Protein AF-A0A1V6F9Y6-F1 (afdb_monomer_lite)

Secondary structure (DSSP, 8-state):
-----PPP------------PPPPPPTTHHHHHHHTTTSHHHHHHHHHHHSTT--EEHHHHHHHHHHT--SPPP--TT------PPPBSS-HHHHHHHHHHHHHHHH--S---HHHHHHHHHHHHHHHHHB-GGGPBPBPPPTTHHHHHHHHHHHHHHHHHHHHH-HHHHHHHHHHEEESSEEEES--------

Radius of gyration: 27.6 Å; chains: 1; bounding box: 49×81×73 Å

pLDDT: mean 79.79, std 18.31, range [35.66, 96.94]

Structure (mmCIF, N/CA/C/O backbone):
data_AF-A0A1V6F9Y6-F1
#
_entry.id   AF-A0A1V6F9Y6-F1
#
loop_
_atom_site.group_PDB
_atom_site.id
_atom_site.type_symbol
_atom_site.label_atom_id
_atom_site.label_alt_id
_atom_site.label_comp_id
_atom_site.label_asym_id
_atom_site.label_entity_id
_atom_site.label_seq_id
_atom_site.pdbx_PDB_ins_code
_atom_site.Cartn_x
_atom_site.Cartn_y
_atom_site.Cartn_z
_atom_site.occupancy
_atom_site.B_iso_or_equiv
_atom_site.auth_seq_id
_atom_site.auth_comp_id
_atom_site.auth_asym_id
_atom_site.auth_atom_id
_atom_site.pdbx_PDB_model_num
ATOM 1 N N . MET A 1 1 ? -6.037 70.381 -27.090 1.00 40.69 1 MET A N 1
ATOM 2 C CA . MET A 1 1 ? -6.318 69.022 -27.592 1.00 40.69 1 MET A CA 1
ATOM 3 C C . MET A 1 1 ? -4.995 68.369 -27.947 1.00 40.69 1 MET A C 1
ATOM 5 O O . MET A 1 1 ? -4.435 68.715 -28.975 1.00 40.69 1 MET A O 1
ATOM 9 N N . TYR A 1 2 ? -4.472 67.498 -27.085 1.00 36.34 2 TYR A N 1
ATOM 10 C CA . TYR A 1 2 ? -3.272 66.709 -27.369 1.00 36.34 2 TYR A CA 1
ATOM 11 C C . TYR A 1 2 ? -3.664 65.230 -27.344 1.00 36.34 2 TYR A C 1
ATOM 13 O O . TYR A 1 2 ? -4.076 64.715 -26.308 1.00 36.34 2 TYR A O 1
ATOM 21 N N . GLN A 1 3 ? -3.601 64.586 -28.511 1.00 42.12 3 GLN A N 1
ATOM 22 C CA . GLN A 1 3 ? -3.698 63.137 -28.665 1.00 42.12 3 GLN A CA 1
ATOM 23 C C . GLN A 1 3 ? -2.356 62.527 -28.249 1.00 42.12 3 GLN A C 1
ATOM 25 O O . GLN A 1 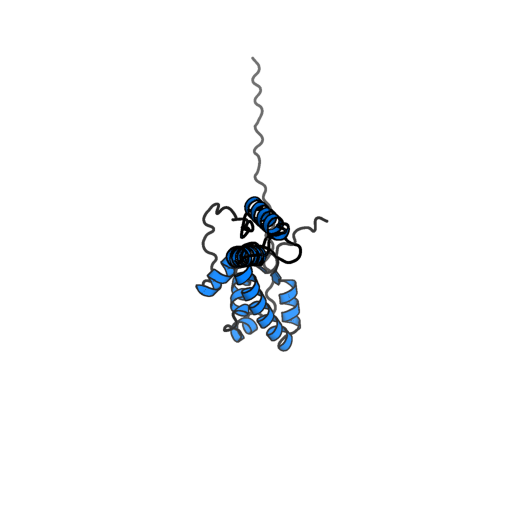3 ? -1.348 62.743 -28.916 1.00 42.12 3 GLN A O 1
ATOM 30 N N . HIS A 1 4 ? -2.344 61.761 -27.159 1.00 41.41 4 HIS A N 1
ATOM 31 C CA . HIS A 1 4 ? -1.264 60.826 -26.861 1.00 41.41 4 HIS A CA 1
ATOM 32 C C . HIS A 1 4 ? -1.691 59.433 -27.334 1.00 41.41 4 HIS A C 1
ATOM 34 O O . HIS A 1 4 ? -2.524 58.785 -26.708 1.00 41.41 4 HIS A O 1
ATOM 40 N N . LEU A 1 5 ? -1.120 58.987 -28.453 1.00 46.38 5 LEU A N 1
ATOM 41 C CA . LEU A 1 5 ? -1.064 57.577 -28.832 1.00 46.38 5 LEU A CA 1
ATOM 42 C C . LEU A 1 5 ? 0.072 56.935 -28.028 1.00 46.38 5 LEU A C 1
ATOM 44 O O . LEU A 1 5 ? 1.243 57.129 -28.345 1.00 46.38 5 LEU A O 1
ATOM 48 N N . ALA A 1 6 ? -0.271 56.209 -26.966 1.00 42.00 6 ALA A N 1
ATOM 49 C CA . ALA A 1 6 ? 0.649 55.295 -26.301 1.00 42.00 6 ALA A CA 1
ATOM 50 C C . ALA A 1 6 ? 0.370 53.886 -26.834 1.00 42.00 6 ALA A C 1
ATOM 52 O O . ALA A 1 6 ? -0.736 53.371 -26.694 1.00 42.00 6 ALA A O 1
ATOM 53 N N . ALA A 1 7 ? 1.366 53.311 -27.505 1.00 42.22 7 ALA A N 1
ATOM 54 C CA . ALA A 1 7 ? 1.342 51.947 -28.002 1.00 42.22 7 ALA A CA 1
ATOM 55 C C . ALA A 1 7 ? 1.226 50.956 -26.834 1.00 42.22 7 ALA A C 1
ATOM 57 O O . ALA A 1 7 ? 2.013 51.016 -25.888 1.00 42.22 7 ALA A O 1
ATOM 58 N N . GLU A 1 8 ? 0.260 50.041 -26.908 1.00 39.31 8 GLU A N 1
ATOM 59 C CA . GLU A 1 8 ? 0.195 48.899 -26.001 1.00 39.31 8 GLU A CA 1
ATOM 60 C C . GLU A 1 8 ? 1.354 47.935 -26.308 1.00 39.31 8 GLU A C 1
ATOM 62 O O . GLU A 1 8 ? 1.551 47.563 -27.470 1.00 39.31 8 GLU A O 1
ATOM 67 N N . PRO A 1 9 ? 2.145 47.511 -25.307 1.00 42.00 9 PRO A N 1
ATOM 68 C CA . PRO A 1 9 ? 3.160 46.498 -25.516 1.00 42.00 9 PRO A CA 1
ATOM 69 C C . PRO A 1 9 ? 2.479 45.133 -25.638 1.00 42.00 9 PRO A C 1
ATOM 71 O O . PRO A 1 9 ? 1.894 44.614 -24.688 1.00 42.00 9 PRO A O 1
ATOM 74 N N . THR A 1 10 ? 2.588 44.531 -26.820 1.00 41.16 10 THR A N 1
ATOM 75 C CA . THR A 1 10 ? 2.304 43.114 -27.051 1.00 41.16 10 THR A CA 1
ATOM 76 C C . THR A 1 10 ? 3.138 42.264 -26.093 1.00 41.16 10 THR A C 1
ATOM 78 O O . THR A 1 10 ? 4.350 42.123 -26.263 1.00 41.16 10 THR A O 1
ATOM 81 N N . LEU A 1 11 ? 2.484 41.695 -25.079 1.00 42.81 11 LEU A N 1
ATOM 82 C CA . LEU A 1 11 ? 3.018 40.609 -24.264 1.00 42.81 11 LEU A CA 1
ATOM 83 C C . LEU A 1 11 ? 3.185 39.377 -25.159 1.00 42.81 11 LEU A C 1
ATOM 85 O O . LEU A 1 11 ? 2.239 38.629 -25.400 1.00 42.81 11 LEU A O 1
ATOM 89 N N . SER A 1 12 ? 4.399 39.179 -25.666 1.00 42.53 12 SER A N 1
ATOM 90 C CA . SER A 1 12 ? 4.823 37.910 -26.251 1.00 42.53 12 SER A CA 1
ATOM 91 C C . SER A 1 12 ? 4.643 36.793 -25.216 1.00 42.53 12 SER A C 1
ATOM 93 O O . SER A 1 12 ? 5.203 36.899 -24.120 1.00 42.53 12 SER A O 1
ATOM 95 N N . PRO A 1 13 ? 3.922 35.701 -25.519 1.00 42.75 13 PRO A N 1
ATOM 96 C CA . PRO A 1 13 ? 3.971 34.518 -24.683 1.00 42.75 13 PRO A CA 1
ATOM 97 C C . PRO A 1 13 ? 5.328 33.854 -24.915 1.00 42.75 13 PRO A C 1
ATOM 99 O O . PRO A 1 13 ? 5.568 33.241 -25.951 1.00 42.75 13 PRO A O 1
ATOM 102 N N . ASN A 1 14 ? 6.228 33.992 -23.948 1.00 53.59 14 ASN A N 1
ATOM 103 C CA . ASN A 1 14 ? 7.359 33.088 -23.839 1.00 53.59 14 ASN A CA 1
ATOM 104 C C . ASN A 1 14 ? 6.854 31.809 -23.154 1.00 53.59 14 ASN A C 1
ATOM 106 O O . ASN A 1 14 ? 6.405 31.872 -22.007 1.00 53.59 14 ASN A O 1
ATOM 110 N N . PRO A 1 15 ? 6.915 30.656 -23.831 1.00 45.38 15 PRO A N 1
ATOM 111 C CA . PRO A 1 15 ? 7.365 29.477 -23.131 1.00 45.38 15 PRO A CA 1
ATOM 112 C C . PRO A 1 15 ? 8.397 28.773 -24.004 1.00 45.38 15 PRO A C 1
ATOM 114 O O . PRO A 1 15 ? 8.066 27.955 -24.863 1.00 45.38 15 PRO A O 1
ATOM 117 N N . GLU A 1 16 ? 9.670 29.004 -23.707 1.00 39.34 16 GLU A N 1
ATOM 118 C CA . GLU A 1 16 ? 10.643 27.919 -23.755 1.00 39.34 16 GLU A CA 1
ATOM 119 C C . GLU A 1 16 ? 10.168 26.829 -22.779 1.00 39.34 16 GLU A C 1
ATOM 121 O O . GLU A 1 16 ? 10.648 26.701 -21.653 1.00 39.34 16 GLU A O 1
ATOM 126 N N . ALA A 1 17 ? 9.165 26.049 -23.196 1.00 42.28 17 ALA A N 1
ATOM 127 C CA . ALA A 1 17 ? 8.918 24.737 -22.642 1.00 42.28 17 ALA A CA 1
ATOM 128 C C . ALA A 1 17 ? 10.216 23.978 -22.875 1.00 42.28 17 ALA A C 1
ATOM 130 O O . ALA A 1 17 ? 10.521 23.563 -23.992 1.00 42.28 17 ALA A O 1
ATOM 131 N N . THR A 1 18 ? 11.040 23.906 -21.837 1.00 47.09 18 THR A N 1
ATOM 132 C CA . THR A 1 18 ? 12.286 23.164 -21.864 1.00 47.09 18 THR A CA 1
ATOM 133 C C . THR A 1 18 ? 11.874 21.720 -22.105 1.00 47.09 18 THR A C 1
ATOM 135 O O . THR A 1 18 ? 11.384 21.052 -21.197 1.00 47.09 18 THR A O 1
ATOM 138 N N . VAL A 1 19 ? 11.943 21.273 -23.360 1.00 53.59 19 VAL A N 1
ATOM 139 C CA . VAL A 1 19 ? 11.593 19.909 -23.746 1.00 53.59 19 VAL A CA 1
ATOM 140 C C . VAL A 1 19 ? 12.643 19.030 -23.093 1.00 53.59 19 VAL A C 1
ATOM 142 O O . VAL A 1 19 ? 13.754 18.900 -23.600 1.00 53.59 19 VAL A O 1
ATOM 145 N N . ILE A 1 20 ? 12.337 18.503 -21.908 1.00 57.97 20 ILE A N 1
ATOM 146 C CA . ILE A 1 20 ? 13.220 17.557 -21.238 1.00 57.97 20 ILE A CA 1
ATOM 147 C C . ILE A 1 20 ? 13.190 16.299 -22.108 1.00 57.97 20 ILE A C 1
ATOM 149 O O . ILE A 1 20 ? 12.118 15.714 -22.281 1.00 57.97 20 ILE A O 1
ATOM 153 N N . PRO A 1 21 ? 14.324 15.910 -22.713 1.00 58.88 21 PRO A N 1
ATOM 154 C CA . PRO A 1 21 ? 14.352 14.736 -23.561 1.00 58.88 21 PRO A CA 1
ATOM 155 C C . PRO A 1 21 ? 14.074 13.500 -22.707 1.00 58.88 21 PRO A C 1
ATOM 157 O O . PRO A 1 21 ? 14.606 13.366 -21.598 1.00 58.88 21 PRO A O 1
ATOM 160 N N . ALA A 1 22 ? 13.257 12.593 -23.248 1.00 62.47 22 ALA A N 1
ATOM 161 C CA . ALA A 1 22 ? 13.014 11.296 -22.637 1.00 62.47 22 ALA A CA 1
ATOM 162 C C . ALA A 1 22 ? 14.359 10.604 -22.339 1.00 62.47 22 ALA A C 1
ATOM 164 O O . ALA A 1 22 ? 15.290 10.698 -23.145 1.00 62.47 22 ALA A O 1
ATOM 165 N N . PRO A 1 23 ? 14.497 9.921 -21.190 1.00 67.00 23 PRO A N 1
ATOM 166 C CA . PRO A 1 23 ? 15.728 9.215 -20.859 1.00 67.00 23 PRO A CA 1
ATOM 167 C C . PRO A 1 23 ? 16.052 8.187 -21.947 1.00 67.00 23 PRO A C 1
ATOM 169 O 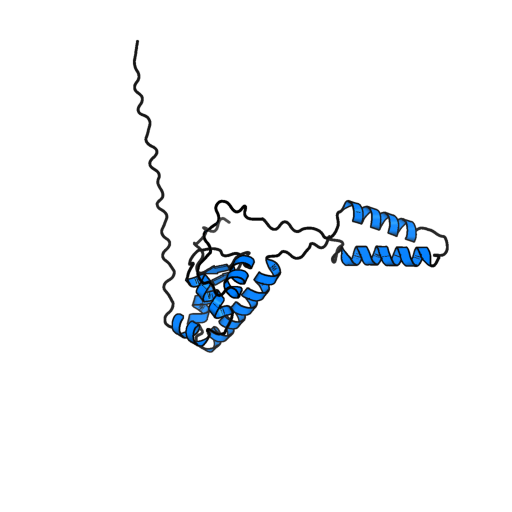O . PRO A 1 23 ? 15.187 7.398 -22.330 1.00 67.00 23 PRO A O 1
ATOM 172 N N . GLU A 1 24 ? 17.301 8.166 -22.419 1.00 71.06 24 GLU A N 1
ATOM 173 C CA . GLU A 1 24 ? 17.729 7.157 -23.388 1.00 71.06 24 GLU A CA 1
ATOM 174 C C . GLU A 1 24 ? 17.502 5.749 -22.814 1.00 71.06 24 GLU A C 1
ATOM 176 O O . GLU A 1 24 ? 17.904 5.481 -21.671 1.00 71.06 24 GLU A O 1
ATOM 181 N N . PRO A 1 25 ? 16.847 4.844 -23.564 1.00 73.19 25 PRO A N 1
ATOM 182 C CA . PRO A 1 25 ? 16.550 3.506 -23.081 1.00 73.19 25 PRO A CA 1
ATOM 183 C C . PRO A 1 25 ? 17.848 2.713 -22.907 1.00 73.19 25 PRO A C 1
ATOM 185 O O . PRO A 1 25 ? 18.655 2.595 -23.828 1.00 73.19 25 PRO A O 1
ATOM 188 N N . PHE A 1 26 ? 18.047 2.133 -21.720 1.00 83.50 26 PHE A N 1
ATOM 189 C CA . PHE A 1 26 ? 19.213 1.287 -21.465 1.00 83.50 26 PHE A CA 1
ATOM 190 C C . PHE A 1 26 ? 19.214 0.069 -22.414 1.00 83.50 26 PHE A C 1
ATOM 192 O O . PHE A 1 26 ? 18.174 -0.589 -22.556 1.00 83.50 26 PHE A O 1
ATOM 199 N N . PRO A 1 27 ? 20.356 -0.285 -23.035 1.00 85.19 27 PRO A N 1
ATOM 200 C CA . PRO A 1 27 ? 20.445 -1.435 -23.929 1.00 85.19 27 PRO A CA 1
ATOM 201 C C . PRO A 1 27 ? 19.926 -2.722 -23.278 1.00 85.19 27 PRO A C 1
ATOM 203 O O . PRO A 1 27 ? 20.353 -3.106 -22.194 1.00 85.19 27 PRO A O 1
ATOM 206 N N . GLY A 1 28 ? 18.990 -3.406 -23.936 1.00 84.56 28 GLY A N 1
ATOM 207 C CA . GLY A 1 28 ? 18.410 -4.652 -23.422 1.00 84.56 28 GLY A CA 1
ATOM 208 C C . GLY A 1 28 ? 17.236 -4.484 -22.448 1.00 84.56 28 GLY A C 1
ATOM 209 O O . GLY A 1 28 ? 16.642 -5.494 -22.066 1.00 84.56 28 GLY A O 1
ATOM 210 N N . LEU A 1 29 ? 16.824 -3.253 -22.110 1.00 90.25 29 LEU A N 1
ATOM 211 C CA . LEU A 1 29 ? 15.625 -2.991 -21.300 1.00 90.25 29 LEU A CA 1
ATOM 212 C C . LEU A 1 29 ? 14.365 -3.615 -21.922 1.00 90.25 29 LEU A C 1
ATOM 214 O O . LEU A 1 29 ? 13.641 -4.345 -21.245 1.00 90.25 29 LEU A O 1
ATOM 218 N N . GLU A 1 30 ? 14.129 -3.403 -23.218 1.00 90.38 30 GLU A N 1
ATOM 219 C CA . GLU A 1 30 ? 12.954 -3.961 -23.904 1.00 90.38 30 GLU A CA 1
ATOM 220 C C . GLU A 1 30 ? 12.970 -5.491 -23.974 1.00 90.38 30 GLU A C 1
ATOM 222 O O . GLU A 1 30 ? 11.937 -6.148 -23.800 1.00 90.38 30 GLU A O 1
ATOM 227 N N . ALA A 1 31 ? 14.152 -6.083 -24.162 1.00 91.12 31 ALA A N 1
ATOM 228 C CA . ALA A 1 31 ? 14.319 -7.532 -24.148 1.00 91.12 31 ALA A CA 1
ATOM 229 C C . ALA A 1 31 ? 14.014 -8.109 -22.755 1.00 91.12 31 ALA A C 1
ATOM 231 O O . ALA A 1 31 ? 13.289 -9.102 -22.637 1.00 91.12 31 ALA A O 1
ATOM 232 N N . PHE A 1 32 ? 14.501 -7.451 -21.697 1.00 93.19 32 PHE A N 1
ATOM 233 C CA . PHE A 1 32 ? 14.208 -7.808 -20.311 1.00 93.19 32 PHE A CA 1
ATOM 234 C C . PHE A 1 32 ? 12.704 -7.707 -20.009 1.00 93.19 32 PHE A C 1
ATOM 236 O O . PHE A 1 32 ? 12.098 -8.664 -19.524 1.00 93.19 32 PHE A O 1
ATOM 243 N N . LEU A 1 33 ? 12.065 -6.591 -20.365 1.00 93.00 33 LEU A N 1
ATOM 244 C CA . LEU A 1 33 ? 10.627 -6.388 -20.168 1.00 93.00 33 LEU A CA 1
ATOM 245 C C . LEU A 1 33 ? 9.778 -7.402 -20.939 1.00 93.00 33 LEU A C 1
ATOM 247 O O . LEU A 1 33 ? 8.772 -7.891 -20.423 1.00 93.00 33 LEU A O 1
ATOM 251 N N . SER A 1 34 ? 10.191 -7.754 -22.155 1.00 92.81 34 SER A N 1
ATOM 252 C CA . SER A 1 34 ? 9.501 -8.741 -22.989 1.00 92.81 34 SER A CA 1
ATOM 253 C C . SER A 1 34 ? 9.592 -10.151 -22.413 1.00 92.81 34 SER A C 1
ATOM 255 O O . SER A 1 34 ? 8.583 -10.862 -22.377 1.00 92.81 34 SER A O 1
ATOM 257 N N . ARG A 1 35 ? 10.760 -10.535 -21.883 1.00 93.69 35 ARG A N 1
ATOM 258 C CA . ARG A 1 35 ? 10.961 -11.805 -21.167 1.00 93.69 35 ARG A CA 1
ATOM 259 C C . ARG A 1 35 ? 10.094 -11.888 -19.910 1.00 93.69 35 ARG A C 1
ATOM 261 O O . ARG A 1 35 ? 9.493 -12.923 -19.635 1.00 93.69 35 ARG A O 1
ATOM 268 N N . HIS A 1 36 ? 9.965 -10.772 -19.195 1.00 92.75 36 HIS A N 1
ATOM 269 C CA . HIS A 1 36 ? 9.231 -10.673 -17.933 1.00 92.75 36 HIS A CA 1
ATOM 270 C C . HIS A 1 36 ? 7.807 -10.120 -18.077 1.00 92.75 36 HIS A C 1
ATOM 272 O O . HIS A 1 36 ? 7.215 -9.691 -17.088 1.00 92.75 36 HIS A O 1
ATOM 278 N N . LYS A 1 37 ? 7.199 -10.184 -19.273 1.00 91.38 37 LYS A N 1
ATOM 279 C CA . LYS A 1 37 ? 5.880 -9.583 -19.577 1.00 91.38 37 LYS A CA 1
ATOM 280 C C . LYS A 1 37 ? 4.726 -10.020 -18.663 1.00 91.38 37 LYS A C 1
ATOM 282 O O . LYS A 1 37 ? 3.719 -9.324 -18.563 1.00 91.38 37 LYS A O 1
ATOM 287 N N . ARG A 1 38 ? 4.856 -11.181 -18.009 1.00 91.25 38 ARG A N 1
ATOM 288 C CA . ARG A 1 38 ? 3.872 -11.715 -17.050 1.00 91.25 38 ARG A CA 1
ATOM 289 C C . ARG A 1 38 ? 3.954 -11.047 -15.674 1.00 91.25 38 ARG A C 1
ATOM 291 O O . ARG A 1 38 ? 2.994 -11.115 -14.913 1.00 91.25 38 ARG A O 1
ATOM 298 N N . LEU A 1 39 ? 5.075 -10.406 -15.342 1.00 93.12 39 LEU A N 1
ATOM 299 C CA . LEU A 1 39 ? 5.226 -9.692 -14.081 1.00 93.12 39 LEU A CA 1
ATOM 300 C C . LEU A 1 39 ? 4.438 -8.382 -14.130 1.00 93.12 39 LEU A C 1
ATOM 302 O O . LEU A 1 39 ? 4.636 -7.551 -15.015 1.00 93.12 39 LEU A O 1
ATOM 306 N N . VAL A 1 40 ? 3.603 -8.154 -13.114 1.00 93.62 40 VAL A N 1
ATOM 307 C CA . VAL A 1 40 ? 2.868 -6.888 -12.952 1.00 93.62 40 VAL A CA 1
ATOM 308 C C . VAL A 1 40 ? 3.831 -5.698 -12.922 1.00 93.62 40 VAL A C 1
ATOM 310 O O . VAL A 1 40 ? 3.545 -4.670 -13.521 1.00 93.62 40 VAL A O 1
ATOM 313 N N . GLY A 1 41 ? 5.009 -5.859 -12.309 1.00 93.25 41 GLY A N 1
ATOM 314 C CA . GLY A 1 41 ? 6.041 -4.823 -12.289 1.00 93.25 41 GLY A CA 1
ATOM 315 C C . GLY A 1 41 ? 6.566 -4.465 -13.681 1.00 93.25 41 GLY A C 1
ATOM 316 O O . GLY A 1 41 ? 6.797 -3.292 -13.941 1.00 93.25 41 GLY A O 1
ATOM 317 N N . ALA A 1 42 ? 6.712 -5.438 -14.591 1.00 93.81 42 ALA A N 1
ATOM 318 C CA . ALA A 1 42 ? 7.154 -5.176 -15.966 1.00 93.81 42 ALA A CA 1
ATOM 319 C C . ALA A 1 42 ? 6.099 -4.384 -16.745 1.00 93.81 42 ALA A C 1
ATOM 321 O O . ALA A 1 42 ? 6.426 -3.439 -17.454 1.00 93.81 42 ALA A O 1
ATOM 322 N N . ARG A 1 43 ? 4.820 -4.733 -16.567 1.00 93.44 43 ARG A N 1
ATOM 323 C CA . ARG A 1 43 ? 3.696 -3.990 -17.155 1.00 93.44 43 ARG A CA 1
ATOM 324 C C . ARG A 1 43 ? 3.601 -2.569 -16.595 1.00 93.44 43 ARG A C 1
ATOM 326 O O . ARG A 1 43 ? 3.432 -1.633 -17.363 1.00 93.44 43 ARG A O 1
ATOM 333 N N . ALA A 1 44 ? 3.766 -2.411 -15.281 1.00 93.44 44 ALA A N 1
ATOM 334 C CA . ALA A 1 44 ? 3.768 -1.104 -14.629 1.00 93.44 44 ALA A CA 1
ATOM 335 C C . ALA A 1 44 ? 4.918 -0.230 -15.141 1.00 93.44 44 ALA A C 1
ATOM 337 O O . ALA A 1 44 ? 4.707 0.927 -15.481 1.00 93.44 44 ALA A O 1
ATOM 338 N N . LEU A 1 45 ? 6.120 -0.803 -15.259 1.00 93.38 45 LEU A N 1
ATOM 339 C CA . LEU A 1 45 ? 7.278 -0.097 -15.793 1.00 93.38 45 LEU A CA 1
ATOM 340 C C . LEU A 1 45 ? 7.078 0.312 -17.260 1.00 93.38 45 LEU A C 1
ATOM 342 O O . LEU A 1 45 ? 7.449 1.420 -17.615 1.00 93.38 45 LEU A O 1
ATOM 346 N N . ARG A 1 46 ? 6.440 -0.522 -18.093 1.00 92.31 46 ARG A N 1
ATOM 347 C CA . ARG A 1 46 ? 6.085 -0.151 -19.475 1.00 92.31 46 ARG A CA 1
ATOM 348 C C . ARG A 1 46 ? 5.173 1.068 -19.543 1.00 92.31 46 ARG A C 1
ATOM 350 O O . ARG A 1 46 ? 5.461 1.975 -20.306 1.00 92.31 46 ARG A O 1
ATOM 357 N N . ILE A 1 47 ? 4.128 1.111 -18.717 1.00 91.31 47 ILE A N 1
ATOM 358 C CA . ILE A 1 47 ? 3.221 2.268 -18.655 1.00 91.31 47 ILE A CA 1
ATOM 359 C C . ILE A 1 47 ? 3.997 3.542 -18.298 1.00 91.31 47 ILE A C 1
ATOM 361 O O . ILE A 1 47 ? 3.805 4.576 -18.932 1.00 91.31 47 ILE A O 1
ATOM 365 N N . LEU A 1 48 ? 4.896 3.455 -17.312 1.00 91.38 48 LEU A N 1
ATOM 366 C CA . LEU A 1 48 ? 5.723 4.586 -16.890 1.00 91.38 48 LEU A CA 1
ATOM 367 C C . LEU A 1 48 ? 6.737 5.009 -17.967 1.00 91.38 48 LEU A C 1
ATOM 369 O O . LEU A 1 48 ? 6.992 6.195 -18.125 1.00 91.38 48 LEU A O 1
ATOM 373 N N . LEU A 1 49 ? 7.296 4.062 -18.726 1.00 90.31 49 LEU A N 1
ATOM 374 C CA . LEU A 1 49 ? 8.196 4.347 -19.851 1.00 90.31 49 LEU A CA 1
ATOM 375 C C . LEU A 1 49 ? 7.473 5.021 -21.023 1.00 90.31 49 LEU A C 1
ATOM 377 O O . LEU A 1 49 ? 8.069 5.856 -21.693 1.00 90.31 49 LEU A O 1
ATOM 381 N N . SER A 1 50 ? 6.200 4.689 -21.252 1.00 88.31 50 SER A N 1
ATOM 382 C CA . SER A 1 50 ? 5.353 5.350 -22.254 1.00 88.31 50 SER A CA 1
ATOM 383 C C . SER A 1 50 ? 4.967 6.784 -21.871 1.00 88.31 50 SER A C 1
ATOM 385 O O . SER A 1 50 ? 4.530 7.538 -22.732 1.00 88.31 50 SER A O 1
ATOM 387 N N . HIS A 1 51 ? 5.150 7.165 -20.602 1.00 87.00 51 HIS A N 1
ATOM 388 C CA . HIS A 1 51 ? 4.829 8.488 -20.062 1.00 87.00 51 HIS A CA 1
ATOM 389 C C . HIS A 1 51 ? 6.022 9.041 -19.264 1.00 87.00 51 HIS A C 1
ATOM 391 O O . HIS A 1 51 ? 5.936 9.207 -18.041 1.00 87.00 51 HIS A O 1
ATOM 397 N N . PRO A 1 52 ? 7.172 9.284 -19.923 1.00 85.00 52 PRO A N 1
ATOM 398 C CA . PRO A 1 52 ? 8.357 9.780 -19.238 1.00 85.00 52 PRO A CA 1
ATOM 399 C C . PRO A 1 52 ? 8.073 11.154 -18.623 1.00 85.00 52 PRO A C 1
ATOM 401 O O . PRO A 1 52 ? 7.297 11.938 -19.166 1.00 85.00 52 PRO A O 1
ATOM 404 N N . HIS A 1 53 ? 8.702 11.451 -17.486 1.00 84.75 53 HIS A N 1
ATOM 405 C CA . HIS A 1 53 ? 8.538 12.699 -16.723 1.00 84.75 53 HIS A CA 1
ATOM 406 C C . HIS A 1 53 ? 7.146 12.926 -16.107 1.00 84.75 53 HIS A C 1
ATOM 408 O O . HIS A 1 53 ? 6.991 13.850 -15.310 1.00 84.75 53 HIS A O 1
ATOM 414 N N . GLN A 1 54 ? 6.149 12.093 -16.415 1.00 85.00 54 GLN A N 1
ATOM 415 C CA . GLN A 1 54 ? 4.799 12.251 -15.895 1.00 85.00 54 GLN A CA 1
ATOM 416 C C . GLN A 1 54 ? 4.637 11.551 -14.547 1.00 85.00 54 GLN A C 1
ATOM 418 O O . GLN A 1 54 ? 4.955 10.370 -14.392 1.00 85.00 54 GLN A O 1
ATOM 423 N N . GLU A 1 55 ? 4.131 12.285 -13.562 1.00 86.81 55 GLU A N 1
ATOM 424 C CA . GLU A 1 55 ? 3.711 11.701 -12.294 1.00 86.81 55 GLU A CA 1
ATOM 425 C C . GLU A 1 55 ? 2.338 11.034 -12.476 1.00 86.81 55 GLU A C 1
ATOM 427 O O . GLU A 1 55 ? 1.388 11.625 -12.997 1.00 86.81 55 GLU A O 1
ATOM 432 N N . ILE A 1 56 ? 2.262 9.746 -12.135 1.00 87.06 56 ILE A N 1
ATOM 433 C CA . ILE A 1 56 ? 1.049 8.938 -12.242 1.00 87.06 56 ILE A CA 1
ATOM 434 C C . ILE A 1 56 ? 0.632 8.487 -10.835 1.00 87.06 56 ILE A C 1
ATOM 436 O O . ILE A 1 56 ? 1.359 7.715 -10.189 1.00 87.06 56 ILE A O 1
ATOM 440 N N . PRO A 1 57 ? -0.561 8.886 -10.355 1.00 86.94 57 PRO A N 1
ATOM 441 C CA . PRO A 1 57 ? -1.100 8.413 -9.088 1.00 86.94 57 PRO A CA 1
ATOM 442 C C . PRO A 1 57 ? -1.209 6.889 -9.038 1.00 86.94 57 PRO A C 1
ATOM 444 O O . PRO A 1 57 ? -1.597 6.235 -10.008 1.00 86.94 57 PRO A O 1
ATOM 447 N N . ALA A 1 58 ? -0.938 6.303 -7.871 1.00 88.12 58 ALA A N 1
ATOM 448 C CA . ALA A 1 58 ? -0.978 4.852 -7.697 1.00 88.12 58 ALA A CA 1
ATOM 449 C C . ALA A 1 58 ? -2.348 4.229 -8.016 1.00 88.12 58 ALA A C 1
ATOM 451 O O . ALA A 1 58 ? -2.412 3.120 -8.539 1.00 88.12 58 ALA A O 1
ATOM 452 N N . SER A 1 59 ? -3.441 4.927 -7.695 1.00 84.12 59 SER A N 1
ATOM 453 C CA . SER A 1 59 ? -4.806 4.509 -8.036 1.00 84.12 59 SER A CA 1
ATOM 454 C C . SER A 1 59 ? -5.000 4.421 -9.550 1.00 84.12 59 SER A C 1
ATOM 456 O O . SER A 1 59 ? -5.456 3.391 -10.042 1.00 84.12 59 SER A O 1
ATOM 458 N N . ARG A 1 60 ? -4.570 5.455 -10.281 1.00 85.69 60 ARG A N 1
ATOM 459 C CA . ARG A 1 60 ? -4.643 5.526 -11.745 1.00 85.69 60 ARG A CA 1
ATOM 460 C C . ARG A 1 60 ? -3.786 4.450 -12.407 1.00 85.69 60 ARG A C 1
ATOM 462 O O . ARG A 1 60 ? -4.249 3.757 -13.305 1.00 85.69 60 ARG A O 1
ATOM 469 N N . LEU A 1 61 ? -2.562 4.246 -11.923 1.00 88.62 61 LEU A N 1
ATOM 470 C CA . LEU A 1 61 ? -1.686 3.193 -12.436 1.00 88.62 61 LEU A CA 1
ATOM 471 C C . LEU A 1 61 ? -2.257 1.784 -12.170 1.00 88.62 61 LEU A C 1
ATOM 473 O O . LEU A 1 61 ? -2.153 0.912 -13.030 1.00 88.62 61 LEU A O 1
ATOM 477 N N . ASP A 1 62 ? -2.896 1.547 -11.016 1.00 89.38 62 ASP A N 1
ATOM 478 C CA . ASP A 1 62 ? -3.569 0.267 -10.718 1.00 89.38 62 ASP A CA 1
ATOM 479 C C . ASP A 1 62 ? -4.765 0.037 -11.647 1.00 89.38 62 ASP A C 1
ATOM 481 O O . ASP A 1 62 ? -4.984 -1.087 -12.095 1.00 89.38 62 ASP A O 1
ATOM 485 N N . GLU A 1 63 ? -5.512 1.090 -11.976 1.00 87.44 63 GLU A N 1
ATOM 486 C CA . GLU A 1 63 ? -6.620 1.027 -12.929 1.00 87.44 63 GLU A CA 1
ATOM 487 C C . GLU A 1 63 ? -6.140 0.671 -14.343 1.00 87.44 63 GLU A C 1
ATOM 489 O O . GLU A 1 63 ? -6.632 -0.301 -14.923 1.00 87.44 63 GLU A O 1
ATOM 494 N N . MET A 1 64 ? -5.107 1.353 -14.850 1.00 89.25 64 MET A N 1
ATOM 495 C CA . MET A 1 64 ? -4.495 1.039 -16.149 1.00 89.25 64 MET A CA 1
ATOM 496 C C . MET A 1 64 ? -3.996 -0.412 -16.203 1.00 89.25 64 MET A C 1
ATOM 498 O O . MET A 1 64 ? -4.234 -1.136 -17.172 1.00 89.25 64 MET A O 1
ATOM 502 N N . LEU A 1 65 ? -3.374 -0.897 -15.122 1.00 90.69 65 LEU A N 1
ATOM 503 C CA . LEU A 1 65 ? -2.920 -2.286 -15.014 1.00 90.69 65 LEU A CA 1
ATOM 504 C C . LEU A 1 65 ? -4.068 -3.304 -15.036 1.00 90.69 65 LEU A C 1
ATOM 506 O O . LEU A 1 65 ? -3.890 -4.402 -15.575 1.00 90.69 65 LEU A O 1
ATOM 510 N N . ARG A 1 66 ? -5.228 -2.974 -14.460 1.00 88.06 66 ARG A N 1
ATOM 511 C CA . ARG A 1 66 ? -6.416 -3.842 -14.489 1.00 88.06 66 ARG A CA 1
ATOM 512 C C . ARG A 1 66 ? -7.080 -3.857 -15.859 1.00 88.06 66 ARG A C 1
ATOM 514 O O . ARG A 1 66 ? -7.464 -4.927 -16.314 1.00 88.06 66 ARG A O 1
ATOM 521 N N . GLN A 1 67 ? -7.178 -2.698 -16.504 1.00 86.44 67 GLN A N 1
ATOM 522 C CA . GLN A 1 67 ? -7.777 -2.547 -17.832 1.00 86.44 67 GLN A CA 1
ATOM 523 C C . GLN A 1 67 ? -6.862 -3.067 -18.949 1.00 86.44 67 GLN A C 1
ATOM 525 O O . GLN A 1 67 ? -7.332 -3.396 -20.031 1.00 86.44 67 GLN A O 1
ATOM 530 N N . GLY A 1 68 ? -5.553 -3.161 -18.694 1.00 83.25 68 GLY A N 1
ATOM 531 C CA . GLY A 1 68 ? -4.578 -3.526 -19.720 1.00 83.25 68 GLY A CA 1
ATOM 532 C C . GLY A 1 68 ? -4.269 -2.394 -20.701 1.00 83.25 68 GLY A C 1
ATOM 533 O O . GLY A 1 68 ? -3.609 -2.657 -21.701 1.00 83.25 68 GLY A O 1
ATOM 534 N N . SER A 1 69 ? -4.703 -1.166 -20.402 1.00 78.75 69 SER A N 1
ATOM 535 C CA . SER A 1 69 ? -4.398 0.023 -21.198 1.00 78.75 69 SER A CA 1
ATOM 536 C C . SER A 1 69 ? -2.973 0.502 -20.931 1.00 78.75 69 SER A C 1
ATOM 538 O O . SER A 1 69 ? -2.506 0.489 -19.787 1.00 78.75 69 SER A O 1
ATOM 540 N N . VAL A 1 70 ? -2.294 0.932 -21.992 1.00 76.12 70 VAL A N 1
ATOM 541 C CA . VAL A 1 70 ? -1.025 1.663 -21.899 1.00 76.12 70 VAL A CA 1
ATOM 542 C C . VAL A 1 70 ? -1.282 3.161 -21.954 1.00 76.12 70 VAL A C 1
ATOM 544 O O . VAL A 1 70 ? -0.590 3.894 -21.261 1.00 76.12 70 VAL A O 1
ATOM 547 N N . ASP A 1 71 ? -2.307 3.596 -22.685 1.00 75.94 71 ASP A N 1
ATOM 548 C CA . ASP A 1 71 ? -2.613 5.006 -22.882 1.00 75.94 71 ASP A CA 1
ATOM 549 C C . ASP A 1 71 ? -3.244 5.608 -21.632 1.00 75.94 71 ASP A C 1
ATOM 551 O O . ASP A 1 71 ? -4.174 5.039 -21.037 1.00 75.94 71 ASP A O 1
ATOM 555 N N . LEU A 1 72 ? -2.747 6.781 -21.238 1.00 66.06 72 LEU A N 1
ATOM 556 C CA . LEU A 1 72 ? -3.440 7.592 -20.256 1.00 66.06 72 LEU A CA 1
ATOM 557 C C . LEU A 1 72 ? -4.780 8.033 -20.853 1.00 66.06 72 LEU A C 1
ATOM 559 O O . LEU A 1 72 ? -4.790 8.636 -21.928 1.00 66.06 72 LEU A O 1
ATOM 563 N N . PRO A 1 73 ? -5.913 7.791 -20.166 1.00 64.38 73 PRO A N 1
ATOM 564 C CA . PRO A 1 73 ? -7.176 8.369 -20.598 1.00 64.38 73 PRO A CA 1
ATOM 565 C C . PRO A 1 73 ? -7.015 9.893 -20.692 1.00 64.38 73 PRO A C 1
ATOM 567 O O . PRO A 1 73 ? -6.249 10.452 -19.887 1.00 64.38 73 PRO A O 1
ATOM 570 N N . PRO A 1 74 ? -7.695 10.555 -21.653 1.00 58.38 74 PRO A N 1
ATOM 571 C CA . PRO A 1 74 ? -7.604 11.999 -21.817 1.00 58.38 74 PRO A CA 1
ATOM 572 C C . PRO A 1 74 ? -7.801 12.645 -20.453 1.00 58.38 74 PRO A C 1
ATOM 574 O O . PRO A 1 74 ? -8.656 12.206 -19.681 1.00 58.38 74 PRO A O 1
ATOM 577 N N . ALA A 1 75 ? -6.954 13.621 -20.123 1.00 55.03 75 ALA A N 1
ATOM 578 C CA . ALA A 1 75 ? -7.127 14.400 -18.912 1.00 55.03 75 ALA A CA 1
ATOM 579 C C . ALA A 1 75 ? -8.500 15.068 -19.015 1.00 55.03 75 ALA A C 1
ATOM 581 O O . ALA A 1 75 ? -8.648 16.080 -19.692 1.00 55.03 75 ALA A O 1
ATOM 582 N N . SER A 1 76 ? -9.521 14.445 -18.426 1.00 48.53 76 SER A N 1
ATOM 583 C CA . SER A 1 76 ? -10.834 15.043 -18.265 1.00 48.53 76 SER A CA 1
ATOM 584 C C . SER A 1 76 ? -10.575 16.395 -17.614 1.00 48.53 76 SER A C 1
ATOM 586 O O . SER A 1 76 ? -9.988 16.435 -16.528 1.00 48.53 76 SER A O 1
ATOM 588 N N . GLY A 1 77 ? -10.870 17.470 -18.349 1.00 42.66 77 GLY A N 1
ATOM 589 C CA . GLY A 1 77 ? -10.493 18.831 -17.985 1.00 42.66 77 GLY A CA 1
ATOM 590 C C . GLY A 1 77 ? -10.791 19.111 -16.518 1.00 42.66 77 GLY A C 1
ATOM 591 O O . GLY A 1 77 ? -11.838 18.710 -16.019 1.00 42.66 77 GLY A O 1
ATOM 592 N N . GLU A 1 78 ? -9.829 19.731 -15.835 1.00 40.12 78 GLU A N 1
ATOM 593 C CA . GLU A 1 78 ? -9.982 20.226 -14.462 1.00 40.12 78 GLU A CA 1
ATOM 594 C C . GLU A 1 78 ? -10.662 19.233 -13.506 1.00 40.12 78 GLU A C 1
ATOM 596 O O . GLU A 1 78 ? -11.536 19.574 -12.711 1.00 40.12 78 GLU A O 1
ATOM 601 N N . GLY A 1 79 ? -10.247 17.967 -13.542 1.00 42.72 79 GLY A N 1
ATOM 602 C CA . GLY A 1 79 ? -10.505 17.076 -12.422 1.00 42.72 79 GLY A CA 1
ATOM 603 C C . GLY A 1 79 ? -9.748 17.621 -11.219 1.00 42.72 79 GLY A C 1
ATOM 604 O O . GLY A 1 79 ? -8.540 17.411 -11.132 1.00 42.72 79 GLY A O 1
ATOM 605 N N . PHE A 1 80 ? -10.433 18.351 -10.327 1.00 42.09 80 PHE A N 1
ATOM 606 C CA . PHE A 1 80 ? -9.909 18.747 -9.021 1.00 42.09 80 PHE A CA 1
ATOM 607 C C . PHE A 1 80 ? -9.085 17.583 -8.481 1.00 42.09 80 PHE A C 1
ATOM 609 O O . PHE A 1 80 ? -9.633 16.498 -8.271 1.00 42.09 80 PHE A O 1
ATOM 616 N N . ALA A 1 81 ? -7.773 17.775 -8.320 1.00 47.97 81 ALA A N 1
ATOM 617 C CA . ALA A 1 81 ? -6.941 16.785 -7.663 1.00 47.97 81 ALA A CA 1
ATOM 618 C C . ALA A 1 81 ? -7.564 16.587 -6.282 1.00 47.97 81 ALA A C 1
ATOM 620 O O . ALA A 1 81 ? -7.446 17.457 -5.417 1.00 47.97 81 ALA A O 1
ATOM 621 N N . LEU A 1 82 ? -8.323 15.502 -6.110 1.00 53.53 82 LEU A N 1
ATOM 622 C CA . LEU A 1 82 ? -8.930 15.151 -4.841 1.00 53.53 82 LEU A CA 1
ATOM 623 C C . LEU A 1 82 ? -7.756 14.853 -3.922 1.00 53.53 82 LEU A C 1
ATOM 625 O O . LEU A 1 82 ? -7.237 13.738 -3.886 1.00 53.53 82 LEU A O 1
ATOM 629 N N . VAL A 1 83 ? -7.286 15.882 -3.220 1.00 56.97 83 VAL A N 1
ATOM 630 C CA . VAL A 1 83 ? -6.390 15.721 -2.091 1.00 56.97 83 VAL A CA 1
ATOM 631 C C . VAL A 1 83 ? -7.164 14.814 -1.151 1.00 56.97 83 VAL A C 1
ATOM 633 O O . VAL A 1 83 ? -8.153 15.247 -0.562 1.00 56.97 83 VAL A O 1
ATOM 636 N N . GLU A 1 84 ? -6.779 13.536 -1.099 1.00 63.81 84 GLU A N 1
ATOM 637 C CA . GLU A 1 84 ? -7.401 12.535 -0.235 1.00 63.81 84 GLU A CA 1
ATOM 638 C C . GLU A 1 84 ? -7.187 12.991 1.211 1.00 63.81 84 GLU A C 1
ATOM 640 O O . GLU A 1 84 ? -6.190 12.660 1.860 1.00 63.81 84 GLU A O 1
ATOM 645 N N . THR A 1 85 ? -8.098 13.825 1.708 1.00 69.75 85 THR A N 1
ATOM 646 C CA . THR A 1 85 ? -8.092 14.249 3.096 1.00 69.75 85 THR A CA 1
ATOM 647 C C . THR A 1 85 ? -8.453 13.020 3.922 1.00 69.75 85 THR A C 1
ATOM 649 O O . THR A 1 85 ? -9.449 12.349 3.640 1.00 69.75 85 THR A O 1
ATOM 652 N N . PRO A 1 86 ? -7.625 12.642 4.909 1.00 75.19 86 PRO A N 1
ATOM 653 C CA . PRO A 1 86 ? -7.915 11.470 5.712 1.00 75.19 86 PRO A CA 1
ATOM 654 C C . PRO A 1 86 ? -9.250 11.659 6.433 1.00 75.19 86 PRO A C 1
ATOM 656 O O . PRO A 1 86 ? -9.386 12.564 7.255 1.00 75.19 86 PRO A O 1
ATOM 659 N N . ILE A 1 87 ? -10.220 10.796 6.142 1.00 81.19 87 ILE A N 1
ATOM 660 C CA . ILE A 1 87 ? -11.515 10.815 6.820 1.00 81.19 87 ILE A CA 1
ATOM 661 C C . ILE A 1 87 ? -11.333 10.088 8.158 1.00 81.19 87 ILE A C 1
ATOM 663 O O . ILE A 1 87 ? -10.967 8.911 8.149 1.00 81.19 87 ILE A O 1
ATOM 667 N N . PRO A 1 88 ? -11.52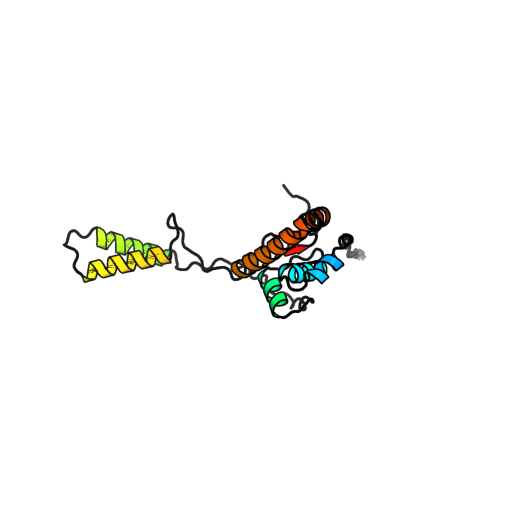4 10.738 9.315 1.00 84.81 88 PRO A N 1
ATOM 668 C CA . PRO A 1 88 ? -11.428 10.062 10.603 1.00 84.81 88 PRO A CA 1
ATOM 669 C C . PRO A 1 88 ? -12.606 9.092 10.802 1.00 84.81 88 PRO A C 1
ATOM 671 O O . PRO A 1 88 ? -13.713 9.359 10.346 1.00 84.81 88 PRO A O 1
ATOM 674 N N . TYR A 1 89 ? -12.391 7.978 11.514 1.00 86.06 89 TYR A N 1
ATOM 675 C CA . TYR A 1 89 ? -13.459 6.999 11.814 1.00 86.06 89 TYR A CA 1
ATOM 676 C C . TYR A 1 89 ? -14.586 7.563 12.687 1.00 86.06 89 TYR A C 1
ATOM 678 O O . TYR A 1 89 ? -15.680 7.011 12.731 1.00 86.06 89 TYR A O 1
ATOM 686 N N . SER A 1 90 ? -14.284 8.610 13.445 1.00 89.62 90 SER A N 1
ATOM 687 C CA . SER A 1 90 ? -15.192 9.257 14.381 1.00 89.62 90 SER A CA 1
ATOM 688 C C . SER A 1 90 ? -14.747 10.700 14.570 1.00 89.62 90 SER A C 1
ATOM 690 O O . SER A 1 90 ? -13.586 11.047 14.327 1.00 89.62 90 SER A O 1
ATOM 692 N N . ASP A 1 91 ? -15.654 11.557 15.008 1.00 90.12 91 ASP A N 1
ATOM 693 C CA . ASP A 1 91 ? -15.349 12.942 15.303 1.00 90.12 91 ASP A CA 1
ATOM 694 C C . ASP A 1 91 ? -14.763 13.114 16.719 1.00 90.12 91 ASP A C 1
ATOM 696 O O . ASP A 1 91 ? -14.924 12.306 17.639 1.00 90.12 91 ASP A O 1
ATOM 700 N N . ARG A 1 92 ? -14.038 14.219 16.921 1.00 90.06 92 ARG A N 1
ATOM 701 C CA . ARG A 1 92 ? -13.392 14.511 18.212 1.00 90.06 92 ARG A CA 1
ATOM 702 C C . ARG A 1 92 ? -14.396 14.763 19.337 1.00 90.06 92 ARG A C 1
ATOM 704 O O . ARG A 1 92 ? -14.010 14.689 20.504 1.00 90.06 92 ARG A O 1
ATOM 711 N N . ARG A 1 93 ? -15.640 15.135 19.029 1.00 93.50 93 ARG A N 1
ATOM 712 C CA . ARG A 1 93 ? -16.661 15.411 20.040 1.00 93.50 93 ARG A CA 1
ATOM 713 C C . ARG A 1 93 ? -17.226 14.099 20.579 1.00 93.50 93 ARG A C 1
ATOM 715 O O . ARG A 1 93 ? -17.141 13.906 21.787 1.00 93.50 93 ARG A O 1
ATOM 722 N N . ALA A 1 94 ? -17.636 13.177 19.715 1.00 93.62 94 ALA A N 1
ATOM 723 C CA . ALA A 1 94 ? -18.095 11.843 20.086 1.00 93.62 94 ALA A CA 1
ATOM 724 C C . ALA A 1 94 ? -17.067 11.117 20.965 1.00 93.62 94 ALA A C 1
ATOM 726 O O . ALA A 1 94 ? -17.397 10.589 22.021 1.00 93.62 94 ALA A O 1
ATOM 727 N N . ILE A 1 95 ? -15.782 11.176 20.606 1.00 94.62 95 ILE A N 1
ATOM 728 C CA . ILE A 1 95 ? -14.711 10.565 21.408 1.00 94.62 95 ILE A CA 1
ATOM 729 C C . ILE A 1 95 ? -14.596 11.183 22.804 1.00 94.62 95 ILE A C 1
ATOM 731 O O . ILE A 1 95 ? -14.345 10.466 23.774 1.00 94.62 95 ILE A O 1
ATOM 735 N N . ARG A 1 96 ? -14.759 12.506 22.928 1.00 94.75 96 ARG A N 1
ATOM 736 C CA . ARG A 1 96 ? -14.756 13.177 24.237 1.00 94.75 96 ARG A CA 1
ATOM 737 C C . ARG A 1 96 ? -15.958 12.756 25.072 1.00 94.75 96 ARG A C 1
ATOM 739 O O . ARG A 1 96 ? -15.781 12.462 26.248 1.00 94.75 96 ARG A O 1
ATOM 746 N N . GLU A 1 97 ? -17.138 12.680 24.467 1.00 96.88 97 GLU A N 1
ATOM 747 C CA . GLU A 1 97 ? -18.374 12.263 25.137 1.00 96.88 97 GLU A CA 1
ATOM 748 C C . GLU A 1 97 ? -18.289 10.802 25.607 1.00 96.88 97 GLU A C 1
ATOM 750 O O . GLU A 1 97 ? -18.578 10.508 26.767 1.00 96.88 97 GLU A O 1
ATOM 755 N N . VAL A 1 98 ? -17.770 9.900 24.767 1.00 96.31 98 VAL A N 1
ATOM 756 C CA . VAL A 1 98 ? -17.518 8.494 25.121 1.00 96.31 98 VAL A CA 1
ATOM 757 C C . VAL A 1 98 ? -16.528 8.375 26.280 1.00 96.31 98 VAL A C 1
ATOM 759 O O . VAL A 1 98 ? -16.766 7.610 27.214 1.00 96.31 98 VAL A O 1
ATOM 762 N N . LYS A 1 99 ? -15.426 9.138 26.256 1.00 95.19 99 LYS A N 1
ATOM 763 C CA . LYS A 1 99 ? -14.449 9.151 27.357 1.00 95.19 99 LYS A CA 1
ATOM 764 C C . LYS A 1 99 ? -15.057 9.685 28.650 1.00 95.19 99 LYS A C 1
ATOM 766 O O . LYS A 1 99 ? -14.895 9.054 29.687 1.00 95.19 99 LYS A O 1
ATOM 771 N N . ALA A 1 100 ? -15.802 10.786 28.584 1.00 96.88 100 ALA A N 1
ATOM 772 C CA . ALA A 1 100 ? -16.476 11.357 29.745 1.00 96.88 100 ALA A CA 1
ATOM 773 C C . ALA A 1 100 ? -17.484 10.371 30.353 1.00 96.88 100 ALA A C 1
ATOM 775 O O . ALA A 1 100 ? -17.522 10.194 31.572 1.00 96.88 100 ALA A O 1
ATOM 776 N N . ARG A 1 101 ? -18.256 9.673 29.509 1.00 96.94 101 ARG A N 1
ATOM 777 C CA . ARG A 1 101 ? -19.182 8.627 29.951 1.00 96.94 101 ARG A CA 1
ATOM 778 C C . ARG A 1 101 ? -18.444 7.457 30.595 1.00 96.94 101 ARG A C 1
ATOM 780 O O . ARG A 1 101 ? -18.848 7.007 31.663 1.00 96.94 101 ARG A O 1
ATOM 787 N N . LEU A 1 102 ? -17.356 6.990 29.986 1.00 95.81 102 LEU A N 1
ATOM 788 C CA . LEU A 1 102 ? -16.535 5.915 30.540 1.00 95.81 102 LEU A CA 1
ATOM 789 C C . LEU A 1 102 ? -15.948 6.302 31.905 1.00 95.81 102 LEU A C 1
ATOM 791 O O . LEU A 1 102 ? -16.050 5.522 32.848 1.00 95.81 102 LEU A O 1
ATOM 795 N N . ASP A 1 103 ? -15.395 7.508 32.034 1.00 96.38 103 ASP A N 1
ATOM 796 C CA . ASP A 1 103 ? -14.834 8.009 33.291 1.00 96.38 103 ASP A CA 1
ATOM 797 C C . ASP A 1 103 ? -15.904 8.128 34.379 1.00 96.38 103 ASP A C 1
ATOM 799 O O . ASP A 1 103 ? -15.676 7.714 35.516 1.00 96.38 103 ASP A O 1
ATOM 803 N N . TYR A 1 104 ? -17.088 8.642 34.036 1.00 96.06 104 TYR A N 1
ATOM 804 C CA . TYR A 1 104 ? -18.234 8.682 34.945 1.00 96.06 104 TYR A CA 1
ATOM 805 C C . TYR A 1 104 ? -18.595 7.277 35.442 1.00 96.06 104 TYR A C 1
ATOM 807 O O . TYR A 1 104 ? -18.660 7.035 36.648 1.00 96.06 104 TYR A O 1
ATOM 815 N N . LEU A 1 105 ? -18.748 6.323 34.520 1.00 93.88 105 LEU A N 1
ATOM 816 C CA . LEU A 1 105 ? -19.074 4.940 34.855 1.00 93.88 105 LEU A CA 1
ATOM 817 C C . LEU A 1 105 ? -17.972 4.244 35.648 1.00 93.88 105 LEU A C 1
ATOM 819 O O . LEU A 1 105 ? -18.278 3.288 36.345 1.00 93.88 105 LEU A O 1
ATOM 823 N N . LEU A 1 106 ? -16.710 4.656 35.568 1.00 92.69 106 LEU A N 1
ATOM 824 C CA . LEU A 1 106 ? -15.636 4.076 36.381 1.00 92.69 106 LEU A CA 1
ATOM 825 C C . LEU A 1 106 ? -15.575 4.685 37.788 1.00 92.69 106 LEU A C 1
ATOM 827 O O . LEU A 1 106 ? -15.210 3.982 38.723 1.00 92.69 106 LEU A O 1
ATOM 831 N N . LYS A 1 107 ? -15.970 5.953 37.949 1.00 94.31 107 LYS A N 1
ATOM 832 C CA . LYS A 1 107 ? -15.951 6.676 39.234 1.00 94.31 107 LYS A CA 1
ATOM 833 C C . LYS A 1 107 ? -17.140 6.370 40.145 1.00 94.31 107 LYS A C 1
ATOM 835 O O . LYS A 1 107 ? -17.078 6.672 41.333 1.00 94.31 107 LYS A O 1
ATOM 840 N N . LEU A 1 108 ? -18.217 5.789 39.616 1.00 92.12 108 LEU A N 1
ATOM 841 C CA . LEU A 1 108 ? -19.346 5.343 40.432 1.00 92.12 108 LEU A CA 1
ATOM 842 C C . LEU A 1 108 ? -18.883 4.295 41.458 1.00 92.12 108 LEU A C 1
ATOM 844 O O . LEU A 1 108 ? -18.378 3.234 41.089 1.00 92.12 108 LEU A O 1
ATOM 848 N N . THR A 1 109 ? -19.104 4.584 42.738 1.00 85.44 109 THR A N 1
ATOM 849 C CA . THR A 1 109 ? -18.722 3.736 43.881 1.00 85.44 109 THR A CA 1
ATOM 850 C C . THR A 1 109 ? -19.660 2.549 44.095 1.00 85.44 109 THR A C 1
ATOM 852 O O . THR A 1 109 ? -19.336 1.629 44.843 1.00 85.44 109 THR A O 1
ATOM 855 N N . THR A 1 110 ? -20.814 2.539 43.424 1.00 88.00 110 THR A N 1
ATOM 856 C CA . THR A 1 110 ? -21.757 1.421 43.466 1.00 88.00 110 THR A CA 1
ATOM 857 C C . THR A 1 110 ? -21.160 0.173 42.804 1.00 88.00 110 THR A C 1
ATOM 859 O O . THR A 1 110 ? -20.410 0.296 41.826 1.00 88.00 110 THR A O 1
ATOM 862 N N . PRO A 1 111 ? -21.484 -1.041 43.288 1.00 83.56 111 PRO A N 1
ATOM 863 C CA . PRO A 1 111 ? -21.060 -2.269 42.630 1.00 83.56 111 PRO A CA 1
ATOM 864 C C . PRO A 1 111 ? -21.592 -2.299 41.193 1.00 83.56 111 PRO A C 1
ATOM 866 O O . PRO A 1 111 ? -22.763 -2.025 40.940 1.00 83.56 111 PRO A O 1
ATOM 869 N N . ALA A 1 112 ? -20.712 -2.593 40.233 1.00 82.12 112 ALA A N 1
ATOM 870 C CA . ALA A 1 112 ? -21.075 -2.576 38.822 1.00 82.12 112 ALA A CA 1
ATOM 871 C C . ALA A 1 112 ? -22.016 -3.740 38.489 1.00 82.12 112 ALA A C 1
ATOM 873 O O . ALA A 1 112 ? -21.596 -4.907 38.504 1.00 82.12 112 ALA A O 1
ATOM 874 N N . ASP A 1 113 ? -23.255 -3.396 38.147 1.00 90.75 113 ASP A N 1
ATOM 875 C CA . ASP A 1 113 ? -24.263 -4.317 37.642 1.00 90.75 113 ASP A CA 1
ATOM 876 C C . ASP A 1 113 ? -23.898 -4.832 36.227 1.00 90.75 113 ASP A C 1
ATOM 878 O O . ASP A 1 113 ? -22.985 -4.314 35.562 1.00 90.75 113 ASP A O 1
ATOM 882 N N . PRO A 1 114 ? -24.560 -5.895 35.737 1.00 93.50 114 PRO A N 1
ATOM 883 C CA . PRO A 1 114 ? -24.261 -6.455 34.421 1.00 93.50 114 PRO A CA 1
ATOM 884 C C . PRO A 1 114 ? -24.439 -5.452 33.273 1.00 93.50 114 PRO A C 1
ATOM 886 O O . PRO A 1 114 ? -23.685 -5.508 32.299 1.00 93.50 114 PRO A O 1
ATOM 889 N N . ALA A 1 115 ? -25.396 -4.524 33.382 1.00 92.31 115 ALA A N 1
ATOM 890 C CA . ALA A 1 115 ? -25.649 -3.501 32.372 1.00 92.31 115 ALA A CA 1
ATOM 891 C C . ALA A 1 115 ? -24.479 -2.510 32.269 1.00 92.31 115 ALA A C 1
ATOM 893 O O . ALA A 1 115 ? -23.932 -2.322 31.181 1.00 92.31 115 ALA A O 1
ATOM 894 N N . ARG A 1 116 ? -24.003 -1.974 33.399 1.00 92.88 116 ARG A N 1
ATOM 895 C CA . ARG A 1 116 ? -22.831 -1.090 33.460 1.00 92.88 116 ARG A CA 1
ATOM 896 C C . ARG A 1 116 ? -21.575 -1.772 32.943 1.00 92.88 116 ARG A C 1
ATOM 898 O O . ARG A 1 116 ? -20.798 -1.153 32.221 1.00 92.88 116 ARG A O 1
ATOM 905 N N . ARG A 1 117 ? -21.359 -3.053 33.263 1.00 93.06 117 ARG A N 1
ATOM 906 C CA . ARG A 1 117 ? -20.210 -3.811 32.729 1.00 93.06 117 ARG A CA 1
ATOM 907 C C . ARG A 1 117 ? -20.265 -3.932 31.207 1.00 93.06 117 ARG A C 1
ATOM 909 O O . ARG A 1 117 ? -19.239 -3.751 30.550 1.00 93.06 117 ARG A O 1
ATOM 916 N N . ARG A 1 118 ? -21.447 -4.214 30.645 1.00 96.25 118 ARG A N 1
ATOM 917 C CA . ARG A 1 118 ? -21.658 -4.262 29.189 1.00 96.25 118 ARG A CA 1
ATOM 918 C C . ARG A 1 118 ? -21.397 -2.904 28.550 1.00 96.25 118 ARG A C 1
ATOM 920 O O . ARG A 1 118 ? -20.669 -2.848 27.565 1.00 96.25 118 ARG A O 1
ATOM 927 N N . GLU A 1 119 ? -21.912 -1.829 29.141 1.00 96.62 119 GLU A N 1
ATOM 928 C CA . GLU A 1 119 ? -21.698 -0.468 28.645 1.00 96.62 119 GLU A CA 1
ATOM 929 C C . GLU A 1 119 ? -20.209 -0.091 28.666 1.00 96.62 119 GLU A C 1
ATOM 931 O O . GLU A 1 119 ? -19.661 0.305 27.642 1.00 96.62 119 GLU A O 1
ATOM 936 N N . ILE A 1 120 ? -19.507 -0.312 29.783 1.00 95.62 120 ILE A N 1
ATOM 937 C CA . ILE A 1 120 ? -18.056 -0.082 29.886 1.00 95.62 120 ILE A CA 1
ATOM 938 C C . ILE A 1 120 ? -17.296 -0.871 28.813 1.00 95.62 120 ILE A C 1
ATOM 940 O O . ILE A 1 120 ? -16.382 -0.334 28.183 1.00 95.62 120 ILE A O 1
ATOM 944 N N . SER A 1 121 ? -17.656 -2.140 28.602 1.00 96.62 121 SER A N 1
ATOM 945 C CA . SER A 1 121 ? -17.031 -2.977 27.575 1.00 96.62 121 SER A CA 1
ATOM 946 C C . SER A 1 121 ? -17.267 -2.412 26.173 1.00 96.62 121 SER A C 1
ATOM 948 O O . SER A 1 121 ? -16.318 -2.278 25.402 1.00 96.62 121 SER A O 1
ATOM 950 N N . ALA A 1 122 ? -18.500 -2.000 25.867 1.00 96.88 122 ALA A N 1
ATOM 951 C CA . ALA A 1 122 ? -18.866 -1.417 24.581 1.00 96.88 122 ALA A CA 1
ATOM 952 C C . ALA A 1 122 ? -18.119 -0.101 24.316 1.00 96.88 122 ALA A C 1
ATOM 954 O O . ALA A 1 122 ? -17.534 0.064 23.249 1.00 96.88 122 ALA A O 1
ATOM 955 N N . LEU A 1 123 ? -18.048 0.798 25.305 1.00 96.56 123 LEU A N 1
ATOM 956 C CA . LEU A 1 123 ? -17.318 2.067 25.189 1.00 96.56 123 LEU A CA 1
ATOM 957 C C . LEU A 1 123 ? -15.813 1.835 24.986 1.00 96.56 123 LEU A C 1
ATOM 959 O O . LEU A 1 123 ? -15.187 2.482 24.147 1.00 96.56 123 LEU A O 1
ATOM 963 N N . ARG A 1 124 ? -15.220 0.876 25.710 1.00 95.56 124 ARG A N 1
ATOM 964 C CA . ARG A 1 124 ? -13.817 0.474 25.506 1.00 95.56 124 ARG A CA 1
ATOM 965 C C . ARG A 1 124 ? -13.587 -0.150 24.130 1.00 95.56 124 ARG A C 1
ATOM 967 O O . ARG A 1 124 ? -12.536 0.096 23.541 1.00 95.56 124 ARG A O 1
ATOM 974 N N . GLY A 1 125 ? -14.534 -0.948 23.637 1.00 95.31 125 GLY A N 1
ATOM 975 C CA . GLY A 1 125 ? -14.519 -1.505 22.284 1.00 95.31 125 GLY A CA 1
ATOM 976 C C . GLY A 1 125 ? -14.518 -0.398 21.234 1.00 95.31 125 GLY A C 1
ATOM 977 O O . GLY A 1 125 ? -13.575 -0.293 20.457 1.00 95.31 125 GLY A O 1
ATOM 978 N N . TYR A 1 126 ? -15.480 0.519 21.322 1.00 95.00 126 TYR A N 1
ATOM 979 C CA . TYR A 1 126 ? -15.584 1.667 20.424 1.00 95.00 126 TYR A CA 1
ATOM 980 C C . TYR A 1 126 ? -14.299 2.509 20.383 1.00 95.00 126 TYR A C 1
ATOM 982 O O . TYR A 1 126 ? -13.770 2.806 19.313 1.00 95.00 126 TYR A O 1
ATOM 990 N N . LEU A 1 127 ? -13.732 2.850 21.548 1.00 93.75 127 LEU A N 1
ATOM 991 C CA . LEU A 1 127 ? -12.473 3.602 21.606 1.00 93.75 127 LEU A CA 1
ATOM 992 C C . LEU A 1 127 ? -11.305 2.835 20.978 1.00 93.75 127 LEU A C 1
ATOM 994 O O . LEU A 1 127 ? -10.456 3.443 20.329 1.00 93.75 127 LEU A O 1
ATOM 998 N N . ARG A 1 128 ? -11.248 1.511 21.145 1.00 92.38 128 ARG A N 1
ATOM 999 C CA . ARG A 1 128 ? -10.206 0.667 20.542 1.00 92.38 128 ARG A CA 1
ATOM 1000 C C . ARG A 1 128 ? -10.291 0.656 19.017 1.00 92.38 128 ARG A C 1
ATOM 1002 O O . ARG A 1 128 ? -9.250 0.655 18.356 1.00 92.38 128 ARG A O 1
ATOM 1009 N N . ASP A 1 129 ? -11.504 0.663 18.483 1.00 90.69 129 ASP A N 1
ATOM 1010 C CA . ASP A 1 129 ? -11.748 0.631 17.044 1.00 90.69 129 ASP A CA 1
ATOM 1011 C C . ASP A 1 129 ? -11.452 1.991 16.406 1.00 90.69 129 ASP A C 1
ATOM 1013 O O . ASP A 1 129 ? -10.785 2.064 15.372 1.00 90.69 129 ASP A O 1
ATOM 1017 N N . CYS A 1 130 ? -11.855 3.082 17.061 1.00 91.38 130 CYS A N 1
ATOM 1018 C CA . CYS A 1 130 ? -11.661 4.436 16.547 1.00 91.38 130 CYS A CA 1
ATOM 1019 C C . CYS A 1 130 ? -10.268 5.020 16.826 1.00 91.38 130 CYS A C 1
ATOM 1021 O O . CYS A 1 130 ? -9.857 5.946 16.125 1.00 91.38 130 CYS A O 1
ATOM 1023 N N . GLN A 1 131 ? -9.528 4.538 17.832 1.00 91.56 131 GLN A N 1
ATOM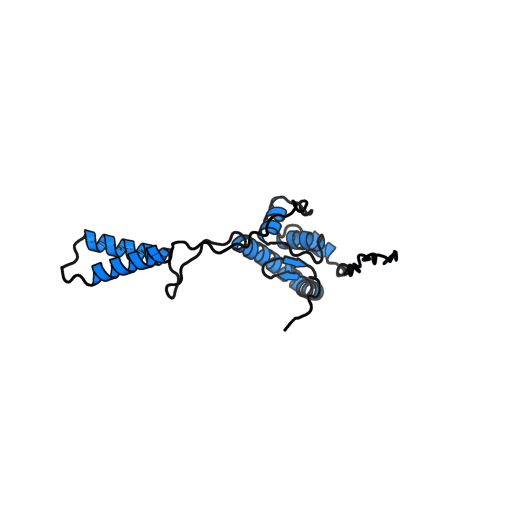 1024 C CA . GLN A 1 131 ? -8.244 5.121 18.243 1.00 91.56 131 GLN A CA 1
ATOM 1025 C C . GLN A 1 131 ? -7.053 4.176 18.028 1.00 91.56 131 GLN A C 1
ATOM 1027 O O . GLN A 1 131 ? -7.119 2.954 18.162 1.00 91.56 131 GLN A O 1
ATOM 1032 N N . GLY A 1 132 ? -5.928 4.755 17.623 1.00 86.31 132 GLY A N 1
ATOM 1033 C CA . GLY A 1 132 ? -4.630 4.099 17.549 1.00 86.31 132 GLY A CA 1
ATOM 1034 C C . GLY A 1 132 ? -3.825 4.261 18.843 1.00 86.31 132 GLY A C 1
ATOM 1035 O O . GLY A 1 132 ? -4.282 4.898 19.799 1.00 86.31 132 GLY A O 1
ATOM 1036 N N . PRO A 1 133 ? -2.596 3.721 18.876 1.00 80.38 133 PRO A N 1
ATOM 1037 C CA . PRO A 1 133 ? -1.670 3.958 19.979 1.00 80.38 133 PRO A CA 1
ATOM 1038 C C . PRO A 1 133 ? -1.474 5.465 20.216 1.00 80.38 133 PRO A C 1
ATOM 1040 O O . PRO A 1 133 ? -1.387 6.256 19.274 1.00 80.38 133 PRO A O 1
ATOM 1043 N N . GLY A 1 134 ? -1.458 5.872 21.488 1.00 81.75 134 GLY A N 1
ATOM 1044 C CA . GLY A 1 134 ? -1.381 7.282 21.890 1.00 81.75 134 GLY A CA 1
ATOM 1045 C C . GLY A 1 134 ? -2.700 8.061 21.779 1.00 81.75 134 GLY A C 1
ATOM 1046 O O . GLY A 1 134 ? -2.690 9.284 21.861 1.00 81.75 134 GLY A O 1
ATOM 1047 N N . GLY A 1 135 ? -3.837 7.387 21.565 1.00 81.94 135 GLY A N 1
ATOM 1048 C CA . GLY A 1 135 ? -5.159 8.027 21.550 1.00 81.94 135 GLY A CA 1
ATOM 1049 C C . GLY A 1 135 ? -5.442 8.873 20.305 1.00 81.94 135 GLY A C 1
ATOM 1050 O O . GLY A 1 135 ? -6.418 9.625 20.281 1.00 81.94 135 GLY A O 1
ATOM 1051 N N . LYS A 1 136 ? -4.606 8.760 19.266 1.00 86.88 136 LYS A N 1
ATOM 1052 C CA . LYS A 1 136 ? -4.839 9.406 17.970 1.00 86.88 136 LYS A CA 1
ATOM 1053 C C . LYS A 1 136 ? -6.013 8.737 17.263 1.00 86.88 136 LYS A C 1
ATOM 1055 O O . LYS A 1 136 ? -6.113 7.513 17.273 1.00 86.88 136 LYS A O 1
ATOM 1060 N N . LEU A 1 137 ? -6.883 9.529 16.639 1.00 89.00 137 LEU A N 1
ATOM 1061 C CA . LEU A 1 137 ? -7.972 8.984 15.831 1.00 89.00 137 LEU A CA 1
ATOM 1062 C C . LEU A 1 137 ? -7.405 8.238 14.628 1.00 89.00 137 LEU A C 1
ATOM 1064 O O . LEU A 1 137 ? -6.490 8.717 13.956 1.00 89.00 137 LEU A O 1
ATOM 1068 N N . ARG A 1 138 ? -7.943 7.048 14.384 1.00 87.06 138 ARG A N 1
ATOM 1069 C CA . ARG A 1 138 ? -7.699 6.320 13.149 1.00 87.06 138 ARG A CA 1
ATOM 1070 C C . ARG A 1 138 ? -8.471 7.005 12.029 1.00 87.06 138 ARG A C 1
ATOM 1072 O O . ARG A 1 138 ? -9.569 7.519 12.241 1.00 87.06 138 ARG A O 1
ATOM 1079 N N . ASN A 1 139 ? -7.905 6.934 10.835 1.00 86.00 139 ASN A N 1
ATOM 1080 C CA . ASN A 1 139 ? -8.554 7.387 9.617 1.00 86.00 139 ASN A CA 1
ATOM 1081 C C . ASN A 1 139 ? -8.924 6.177 8.764 1.00 86.00 139 ASN A C 1
ATOM 1083 O O . ASN A 1 139 ? -8.247 5.142 8.828 1.00 86.00 139 ASN A O 1
ATOM 1087 N N . PHE A 1 140 ? -9.966 6.326 7.954 1.00 78.81 140 PHE A N 1
ATOM 1088 C CA . PHE A 1 140 ? -10.248 5.416 6.859 1.00 78.81 140 PHE A CA 1
ATOM 1089 C C . PHE A 1 140 ? -9.018 5.297 5.958 1.00 78.81 140 PHE A C 1
ATOM 1091 O O . PHE A 1 140 ? -8.207 6.219 5.823 1.00 78.81 140 PHE A O 1
ATOM 1098 N N . GLU A 1 141 ? -8.838 4.110 5.389 1.00 69.88 141 GLU A N 1
ATOM 1099 C CA . GLU A 1 141 ? -7.702 3.857 4.519 1.00 69.88 141 GLU A CA 1
ATOM 1100 C C . GLU A 1 141 ? -7.847 4.681 3.239 1.00 69.88 141 GLU A C 1
ATOM 1102 O O . GLU A 1 141 ? -8.888 4.640 2.588 1.00 69.88 141 GLU A O 1
ATOM 1107 N N . SER A 1 142 ? -6.804 5.436 2.892 1.00 69.88 142 SER A N 1
ATOM 1108 C CA . SER A 1 142 ? -6.813 6.251 1.683 1.00 69.88 142 SER A CA 1
ATOM 1109 C C . SER A 1 142 ? -6.885 5.342 0.451 1.00 69.88 142 SER A C 1
ATOM 1111 O O . SER A 1 142 ? -6.205 4.305 0.393 1.00 69.88 142 SER A O 1
ATOM 1113 N N . SER A 1 143 ? -7.715 5.702 -0.531 1.00 67.88 143 SER A N 1
ATOM 1114 C CA . SER A 1 143 ? -7.900 4.924 -1.763 1.00 67.88 143 SER A CA 1
ATOM 1115 C C . SER A 1 143 ? -6.583 4.706 -2.509 1.00 67.88 143 SER A C 1
ATOM 1117 O O . SER A 1 143 ? -6.409 3.668 -3.144 1.00 67.88 143 SER A O 1
ATOM 1119 N N . SER A 1 144 ? -5.612 5.606 -2.346 1.00 70.19 144 SER A N 1
ATOM 1120 C CA . SER A 1 144 ? -4.254 5.506 -2.893 1.00 70.19 144 SER A CA 1
ATOM 1121 C C . SER A 1 144 ? -3.332 4.481 -2.208 1.00 70.19 144 SER A C 1
ATOM 1123 O O . SER A 1 144 ? -2.444 3.924 -2.861 1.00 70.19 144 SER A O 1
ATOM 1125 N N . ARG A 1 145 ? -3.511 4.167 -0.914 1.00 79.25 145 ARG A N 1
ATOM 1126 C CA . ARG A 1 145 ? -2.508 3.405 -0.134 1.00 79.25 145 ARG A CA 1
ATOM 1127 C C . ARG A 1 145 ? -2.394 1.940 -0.550 1.00 79.25 145 ARG A C 1
ATOM 1129 O O . ARG A 1 145 ? -1.288 1.401 -0.641 1.00 79.25 145 ARG A O 1
ATOM 1136 N N . LYS A 1 146 ? -3.531 1.277 -0.766 1.00 84.38 146 LYS A N 1
ATOM 1137 C CA . LYS A 1 146 ? -3.586 -0.132 -1.194 1.00 84.38 146 LYS A CA 1
ATOM 1138 C C . LYS A 1 146 ? -3.007 -0.325 -2.604 1.00 84.38 146 LYS A C 1
ATOM 1140 O O . LYS A 1 146 ? -2.132 -1.182 -2.753 1.00 84.38 146 LYS A O 1
ATOM 1145 N N . PRO A 1 147 ? -3.440 0.446 -3.622 1.00 86.19 147 PRO A N 1
ATOM 1146 C CA . PRO A 1 147 ? -2.807 0.476 -4.940 1.00 86.19 147 PRO A CA 1
ATOM 1147 C C . PRO A 1 147 ? -1.299 0.706 -4.866 1.00 86.19 147 PRO A C 1
ATOM 1149 O O . PRO A 1 147 ? -0.535 -0.100 -5.395 1.00 86.19 147 PRO A O 1
ATOM 1152 N N . TYR A 1 148 ? -0.862 1.717 -4.107 1.00 89.56 148 TYR A N 1
ATOM 1153 C CA . TYR A 1 148 ? 0.554 2.058 -3.978 1.00 89.56 148 TYR A CA 1
ATOM 1154 C C . TYR A 1 148 ? 1.393 0.877 -3.490 1.00 89.56 148 TYR A C 1
ATOM 1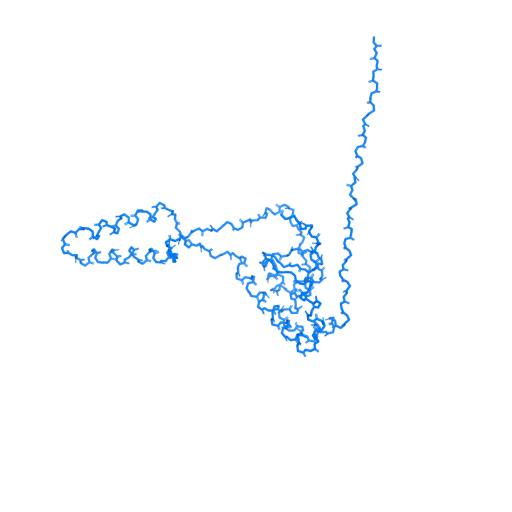156 O O . TYR A 1 148 ? 2.354 0.478 -4.147 1.00 89.56 148 TYR A O 1
ATOM 1164 N N . LYS A 1 149 ? 1.007 0.261 -2.363 1.00 89.62 149 LYS A N 1
ATOM 1165 C CA . LYS A 1 149 ? 1.740 -0.884 -1.796 1.00 89.62 149 LYS A CA 1
ATOM 1166 C C . LYS A 1 149 ? 1.845 -2.044 -2.784 1.00 89.62 149 LYS A C 1
ATOM 1168 O O . LYS A 1 149 ? 2.894 -2.678 -2.872 1.00 89.62 149 LYS A O 1
ATOM 1173 N N . ARG A 1 150 ? 0.765 -2.323 -3.514 1.00 90.12 150 ARG A N 1
ATOM 1174 C CA . ARG A 1 150 ? 0.695 -3.422 -4.481 1.00 90.12 150 ARG A CA 1
ATOM 1175 C C . ARG A 1 150 ? 1.619 -3.185 -5.670 1.00 90.12 150 ARG A C 1
ATOM 1177 O O . ARG A 1 150 ? 2.411 -4.063 -6.005 1.00 90.12 150 ARG A O 1
ATOM 1184 N N . ILE A 1 151 ? 1.550 -1.995 -6.265 1.00 92.94 151 ILE A N 1
ATOM 1185 C CA . ILE A 1 151 ? 2.395 -1.609 -7.399 1.00 92.94 151 ILE A CA 1
ATOM 1186 C C . ILE A 1 151 ? 3.861 -1.593 -6.975 1.00 92.94 151 ILE A C 1
ATOM 1188 O O . ILE A 1 151 ? 4.703 -2.190 -7.642 1.00 92.94 151 ILE A O 1
ATOM 1192 N N . TRP A 1 152 ? 4.171 -0.993 -5.826 1.00 94.06 152 TRP A N 1
ATOM 1193 C CA . TRP A 1 152 ? 5.542 -0.937 -5.331 1.00 94.06 152 TRP A CA 1
ATOM 1194 C C . TRP A 1 152 ? 6.117 -2.324 -5.031 1.00 94.06 152 TRP A C 1
ATOM 1196 O O . TRP A 1 152 ? 7.273 -2.602 -5.348 1.00 94.06 152 TRP A O 1
ATOM 1206 N N . ALA A 1 153 ? 5.319 -3.236 -4.470 1.00 93.94 153 ALA A N 1
ATOM 1207 C CA . ALA A 1 153 ? 5.734 -4.624 -4.285 1.00 93.94 153 ALA A CA 1
ATOM 1208 C C . ALA A 1 153 ? 6.014 -5.319 -5.630 1.00 93.94 153 ALA A C 1
ATOM 1210 O O . ALA A 1 153 ? 7.010 -6.037 -5.758 1.00 93.94 153 ALA A O 1
ATOM 1211 N N . ALA A 1 154 ? 5.182 -5.074 -6.646 1.00 94.00 154 ALA A N 1
ATOM 1212 C CA . ALA A 1 154 ? 5.364 -5.622 -7.986 1.00 94.00 154 ALA A CA 1
ATOM 1213 C C . ALA A 1 154 ? 6.633 -5.083 -8.673 1.00 94.00 154 ALA A C 1
ATOM 1215 O O . ALA A 1 154 ? 7.400 -5.866 -9.238 1.00 94.00 154 ALA A O 1
ATOM 1216 N N . LEU A 1 155 ? 6.898 -3.777 -8.571 1.00 94.56 155 LEU A N 1
ATOM 1217 C CA . LEU A 1 155 ? 8.118 -3.141 -9.076 1.00 94.56 155 LEU A CA 1
ATOM 1218 C C . LEU A 1 155 ? 9.364 -3.664 -8.350 1.00 94.56 155 LEU A C 1
ATOM 1220 O O . LEU A 1 155 ? 10.332 -4.054 -8.995 1.00 94.56 155 LEU A O 1
ATOM 1224 N N . ASN A 1 156 ? 9.329 -3.790 -7.021 1.00 94.50 156 ASN A N 1
ATOM 1225 C CA . ASN A 1 156 ? 10.433 -4.392 -6.266 1.00 94.50 156 ASN A CA 1
ATOM 1226 C C . ASN A 1 156 ? 10.673 -5.858 -6.632 1.00 94.50 156 ASN A C 1
ATOM 1228 O O . ASN A 1 156 ? 11.811 -6.327 -6.615 1.00 94.50 156 ASN A O 1
ATOM 1232 N N . CYS A 1 157 ? 9.618 -6.604 -6.962 1.00 95.06 157 CYS A N 1
ATOM 1233 C CA . CYS A 1 157 ? 9.767 -7.946 -7.502 1.00 95.06 157 CYS A CA 1
ATOM 1234 C C . CYS A 1 157 ? 10.555 -7.914 -8.817 1.00 95.06 157 CYS A C 1
ATOM 1236 O O . CYS A 1 157 ? 11.589 -8.573 -8.911 1.00 95.06 157 CYS A O 1
ATOM 1238 N N . LEU A 1 158 ? 10.150 -7.071 -9.773 1.00 95.31 158 LEU A N 1
ATOM 1239 C CA . LEU A 1 158 ? 10.865 -6.893 -11.039 1.00 95.31 158 LEU A CA 1
ATOM 1240 C C . LEU A 1 158 ? 12.332 -6.492 -10.824 1.00 95.31 158 LEU A C 1
ATOM 1242 O O . LEU A 1 158 ? 13.224 -7.101 -11.408 1.00 95.31 158 LEU A O 1
ATOM 1246 N N . LEU A 1 159 ? 12.602 -5.523 -9.946 1.00 93.94 159 LEU A N 1
ATOM 1247 C CA . LEU A 1 159 ? 13.964 -5.067 -9.649 1.00 93.94 159 LEU A CA 1
ATOM 1248 C C . LEU A 1 159 ? 14.835 -6.176 -9.045 1.00 93.94 159 LEU A C 1
ATOM 1250 O O . LEU A 1 159 ? 16.036 -6.220 -9.303 1.00 93.94 159 LEU A O 1
ATOM 1254 N N . ARG A 1 160 ? 14.257 -7.103 -8.269 1.00 94.69 160 ARG A N 1
ATOM 1255 C CA . ARG A 1 160 ? 14.988 -8.282 -7.772 1.00 94.69 160 ARG A CA 1
ATOM 1256 C C . ARG A 1 160 ? 15.365 -9.240 -8.900 1.00 94.69 160 ARG A C 1
ATOM 1258 O O . ARG A 1 160 ? 16.471 -9.769 -8.861 1.00 94.69 160 ARG A O 1
ATOM 1265 N N . HIS A 1 161 ? 14.489 -9.446 -9.885 1.00 92.94 161 HIS A N 1
ATOM 1266 C CA . HIS A 1 161 ? 14.820 -10.221 -11.087 1.00 92.94 161 HIS A CA 1
ATOM 1267 C C . HIS A 1 161 ? 15.899 -9.516 -11.912 1.00 92.94 161 HIS A C 1
ATOM 1269 O O . HIS A 1 161 ? 16.919 -10.120 -12.232 1.00 92.94 161 HIS A O 1
ATOM 1275 N N . CYS A 1 162 ? 15.736 -8.212 -12.139 1.00 93.06 162 CYS A N 1
ATOM 1276 C CA . CYS A 1 162 ? 16.705 -7.392 -12.853 1.00 93.06 162 CYS A CA 1
ATOM 1277 C C . CYS A 1 162 ? 18.089 -7.452 -12.201 1.00 93.06 162 CYS A C 1
ATOM 1279 O O . CYS A 1 162 ? 19.072 -7.678 -12.886 1.00 93.06 162 CYS A O 1
ATOM 1281 N N . ARG A 1 163 ? 18.175 -7.332 -10.869 1.00 93.94 163 ARG A N 1
ATOM 1282 C CA . ARG A 1 163 ? 19.448 -7.402 -10.135 1.00 93.94 163 ARG A CA 1
ATOM 1283 C C . ARG A 1 163 ? 20.193 -8.726 -10.341 1.00 93.94 163 ARG A C 1
ATOM 1285 O O . ARG A 1 163 ? 21.415 -8.728 -10.246 1.00 93.94 163 ARG A O 1
ATOM 1292 N N . LYS A 1 164 ? 19.474 -9.833 -10.548 1.00 92.69 164 LYS A N 1
ATOM 1293 C CA . LYS A 1 164 ? 20.072 -11.158 -10.765 1.00 92.69 164 LYS A CA 1
ATOM 1294 C C . LYS A 1 164 ? 20.579 -11.340 -12.195 1.00 92.69 164 LYS A C 1
ATOM 1296 O O . LYS A 1 164 ? 21.602 -11.983 -12.372 1.00 92.69 164 LYS A O 1
ATOM 1301 N N . GLU A 1 165 ? 19.858 -10.810 -13.182 1.00 92.00 165 GLU A N 1
ATOM 1302 C CA . GLU A 1 165 ? 20.201 -10.958 -14.604 1.00 92.00 165 GLU A CA 1
ATOM 1303 C C . GLU A 1 165 ? 21.201 -9.898 -15.076 1.00 92.00 165 GLU A C 1
ATOM 1305 O O . GLU A 1 165 ? 22.206 -10.235 -15.693 1.00 92.00 165 GLU A O 1
ATOM 1310 N N . ASP A 1 166 ? 20.945 -8.628 -14.762 1.00 92.00 166 ASP A N 1
ATOM 1311 C CA . ASP A 1 166 ? 21.793 -7.500 -15.137 1.00 92.00 166 ASP A CA 1
ATOM 1312 C C . ASP A 1 166 ? 21.802 -6.427 -14.025 1.00 92.00 166 ASP A C 1
ATOM 1314 O O . ASP A 1 166 ? 20.888 -5.593 -13.908 1.00 92.00 166 ASP A O 1
ATOM 1318 N N . PRO A 1 167 ? 22.858 -6.408 -13.191 1.00 92.25 167 PRO A N 1
ATOM 1319 C CA . PRO A 1 167 ? 23.031 -5.395 -12.160 1.00 92.25 167 PRO A CA 1
ATOM 1320 C C . PRO A 1 167 ? 23.091 -3.958 -12.699 1.00 92.25 167 PRO A C 1
ATOM 1322 O O . PRO A 1 167 ? 22.653 -3.045 -11.997 1.00 92.25 167 PRO A O 1
ATOM 1325 N N . ARG A 1 168 ? 23.605 -3.733 -13.918 1.00 91.19 168 ARG A N 1
ATOM 1326 C CA . ARG A 1 168 ? 23.727 -2.388 -14.508 1.00 91.19 168 ARG A CA 1
ATOM 1327 C C . ARG A 1 168 ? 22.360 -1.849 -14.907 1.00 91.19 168 ARG A C 1
ATOM 1329 O O . ARG A 1 168 ? 22.030 -0.721 -14.540 1.00 91.19 168 ARG A O 1
ATOM 1336 N N . LEU A 1 169 ? 21.533 -2.682 -15.539 1.00 90.19 169 LEU A N 1
ATOM 1337 C CA . LEU A 1 169 ? 20.137 -2.346 -15.826 1.00 90.19 169 LEU A CA 1
ATOM 1338 C C . LEU A 1 169 ? 19.358 -2.044 -14.535 1.00 90.19 169 LEU A C 1
ATOM 1340 O O . LEU A 1 169 ? 18.585 -1.092 -14.479 1.00 90.19 169 LEU A O 1
ATOM 1344 N N . CYS A 1 170 ? 19.599 -2.800 -13.460 1.00 91.75 170 CYS A N 1
ATOM 1345 C CA . CYS A 1 170 ? 18.943 -2.560 -12.172 1.00 91.75 170 CYS A CA 1
ATOM 1346 C C . CYS A 1 170 ? 19.309 -1.190 -11.579 1.00 91.75 170 CYS A C 1
ATOM 1348 O O . CYS A 1 170 ? 18.441 -0.489 -11.054 1.00 91.75 170 CYS A O 1
ATOM 1350 N N . LEU A 1 171 ? 20.583 -0.792 -11.671 1.00 89.75 171 LEU A N 1
ATOM 1351 C CA . LEU A 1 171 ? 21.039 0.530 -11.236 1.00 89.75 171 LEU A CA 1
ATOM 1352 C C . LEU A 1 171 ? 20.412 1.646 -12.071 1.00 89.75 171 LEU A C 1
ATOM 1354 O O . LEU A 1 171 ? 19.944 2.631 -11.501 1.00 89.75 171 LEU A O 1
ATOM 1358 N N . TYR A 1 172 ? 20.347 1.467 -13.391 1.00 90.44 172 TYR A N 1
ATOM 1359 C CA . TYR A 1 172 ? 19.650 2.388 -14.284 1.00 90.44 172 TYR A CA 1
ATOM 1360 C C . TYR A 1 172 ? 18.179 2.544 -13.871 1.00 90.44 172 TYR A C 1
ATOM 1362 O O . TYR A 1 172 ? 17.728 3.652 -13.587 1.00 90.44 172 TYR A O 1
ATOM 1370 N N . LEU A 1 173 ? 17.447 1.438 -13.711 1.00 91.00 173 LEU A N 1
ATOM 1371 C CA . LEU A 1 173 ? 16.041 1.484 -13.308 1.00 91.00 173 LEU A CA 1
ATOM 1372 C C . LEU A 1 173 ? 15.844 2.156 -11.952 1.00 91.00 173 LEU A C 1
ATOM 1374 O O . LEU A 1 173 ? 14.921 2.940 -11.803 1.00 91.00 173 LEU A O 1
ATOM 1378 N N . ARG A 1 174 ? 16.713 1.909 -10.969 1.00 90.00 174 ARG A N 1
ATOM 1379 C CA . ARG A 1 174 ? 16.636 2.580 -9.660 1.00 90.00 174 ARG A CA 1
ATOM 1380 C C . ARG A 1 174 ? 16.920 4.077 -9.724 1.00 90.00 174 ARG A C 1
ATOM 1382 O O . ARG A 1 174 ? 16.392 4.810 -8.900 1.00 90.00 174 ARG A O 1
ATOM 1389 N N . LYS A 1 175 ? 17.767 4.512 -10.657 1.00 88.31 175 LYS A N 1
ATOM 1390 C CA . LYS A 1 175 ? 18.094 5.927 -10.860 1.00 88.31 175 LYS A CA 1
ATOM 1391 C C . LYS A 1 175 ? 16.946 6.688 -11.520 1.00 88.31 175 LYS A C 1
ATOM 1393 O O . LYS A 1 175 ? 16.772 7.863 -11.231 1.00 88.31 175 LYS A O 1
ATOM 1398 N N . HIS A 1 176 ? 16.200 6.031 -12.408 1.00 88.19 176 HIS A N 1
ATOM 1399 C CA . HIS A 1 176 ? 15.129 6.666 -13.175 1.00 88.19 176 HIS A CA 1
ATOM 1400 C C . HIS A 1 176 ? 13.729 6.382 -12.616 1.00 88.19 176 HIS A C 1
ATOM 1402 O O . HIS A 1 176 ? 12.818 7.155 -12.866 1.00 88.19 176 HIS A O 1
ATOM 1408 N N . LEU A 1 177 ? 13.509 5.327 -11.837 1.00 89.88 177 LEU A N 1
ATOM 1409 C CA . LEU A 1 177 ? 12.207 5.046 -11.233 1.00 89.88 177 LEU A CA 1
ATOM 1410 C C . LEU A 1 177 ? 12.061 5.797 -9.909 1.00 89.88 177 LEU A C 1
ATOM 1412 O O . LEU A 1 177 ? 12.713 5.457 -8.922 1.00 89.88 177 LEU A O 1
ATOM 1416 N N . HIS A 1 178 ? 11.146 6.759 -9.869 1.00 86.25 178 HIS A N 1
ATOM 1417 C CA . HIS A 1 178 ? 10.811 7.486 -8.653 1.00 86.25 178 HIS A CA 1
ATOM 1418 C C . HIS A 1 178 ? 9.457 7.039 -8.112 1.00 86.25 178 HIS A C 1
ATOM 1420 O O . HIS A 1 178 ? 8.479 6.875 -8.845 1.00 86.25 178 HIS A O 1
ATOM 1426 N N . SER A 1 179 ? 9.418 6.838 -6.797 1.00 80.81 179 SER A N 1
ATOM 1427 C CA . SER A 1 179 ? 8.209 6.517 -6.047 1.00 80.81 179 SER A CA 1
ATOM 1428 C C . SER A 1 179 ? 8.093 7.468 -4.861 1.00 80.81 179 SER A C 1
ATOM 1430 O O . SER A 1 179 ? 8.948 7.452 -3.972 1.00 80.81 179 SER A O 1
ATOM 1432 N N . GLY A 1 180 ? 7.047 8.288 -4.854 1.00 76.56 180 GLY A N 1
ATOM 1433 C CA . GLY A 1 180 ? 6.691 9.180 -3.753 1.00 76.56 180 GLY A CA 1
ATOM 1434 C C . GLY A 1 180 ? 5.238 8.957 -3.350 1.00 76.56 180 GLY A C 1
ATOM 1435 O O . GLY A 1 180 ? 4.854 7.857 -2.962 1.00 76.56 180 GLY A O 1
ATOM 1436 N N . ARG A 1 181 ? 4.408 9.998 -3.469 1.00 71.12 181 ARG A N 1
ATOM 1437 C CA . ARG A 1 181 ? 2.942 9.824 -3.495 1.00 71.12 181 ARG A CA 1
ATOM 1438 C C . ARG A 1 181 ? 2.473 9.214 -4.821 1.00 71.12 181 ARG A C 1
ATOM 1440 O O . ARG A 1 181 ? 1.480 8.490 -4.852 1.00 71.12 181 ARG A O 1
ATOM 1447 N N . GLU A 1 182 ? 3.237 9.465 -5.877 1.00 85.75 182 GLU A N 1
ATOM 1448 C CA . GLU A 1 182 ? 2.976 9.053 -7.252 1.00 85.75 182 GLU A CA 1
ATOM 1449 C C . GLU A 1 182 ? 4.180 8.289 -7.819 1.00 85.75 182 GLU A C 1
ATOM 1451 O O . GLU A 1 182 ? 5.257 8.253 -7.207 1.00 85.75 182 GLU A O 1
ATOM 1456 N N . PHE A 1 183 ? 3.979 7.634 -8.961 1.00 88.88 183 PHE A N 1
ATOM 1457 C CA . PHE A 1 183 ? 5.023 6.925 -9.695 1.00 88.88 183 PHE A CA 1
ATOM 1458 C C . PHE A 1 183 ? 5.422 7.727 -10.925 1.00 88.88 183 PHE A C 1
ATOM 1460 O O . PHE A 1 183 ? 4.559 8.156 -11.682 1.00 88.88 183 PHE A O 1
ATOM 1467 N N . CYS A 1 184 ? 6.722 7.885 -11.143 1.00 89.50 184 CYS A N 1
ATOM 1468 C CA . CYS A 1 184 ? 7.255 8.600 -12.295 1.00 89.50 184 CYS A CA 1
ATOM 1469 C C . CYS A 1 184 ? 8.510 7.893 -12.812 1.00 89.50 184 CYS A C 1
ATOM 1471 O O . CYS A 1 184 ? 9.310 7.374 -12.023 1.00 89.50 184 CYS A O 1
ATOM 1473 N N . PHE A 1 185 ? 8.692 7.881 -14.133 1.00 88.12 185 PHE A N 1
ATOM 1474 C CA . PHE A 1 185 ? 9.949 7.477 -14.748 1.00 88.12 185 PHE A CA 1
ATOM 1475 C C . PHE A 1 185 ? 10.703 8.701 -15.261 1.00 88.12 185 PHE A C 1
ATOM 1477 O O . PHE A 1 185 ? 10.243 9.420 -16.141 1.00 88.12 185 PHE A O 1
ATOM 1484 N N . SER A 1 186 ? 11.889 8.904 -14.699 1.00 84.00 186 SER A N 1
ATOM 1485 C CA . SER A 1 186 ? 12.778 10.032 -14.910 1.00 84.00 186 SER A CA 1
ATOM 1486 C C . SER A 1 186 ? 12.064 11.357 -14.649 1.00 84.00 186 SER A C 1
ATOM 1488 O O . SER A 1 186 ? 11.881 12.110 -15.590 1.00 84.00 186 SER A O 1
ATOM 1490 N N . PRO A 1 187 ? 11.641 11.676 -13.415 1.00 71.25 187 PRO A N 1
ATOM 1491 C CA . PRO A 1 187 ? 11.002 12.955 -13.136 1.00 71.25 187 PRO A CA 1
ATOM 1492 C C . PRO A 1 187 ? 11.883 14.110 -13.625 1.00 71.25 187 PRO A C 1
ATOM 1494 O O . PRO A 1 187 ? 13.119 13.988 -13.633 1.00 71.25 187 PRO A O 1
ATOM 1497 N N . PRO A 1 188 ? 11.272 15.228 -14.051 1.00 63.12 188 PRO A N 1
ATOM 1498 C CA . PRO A 1 188 ? 12.031 16.436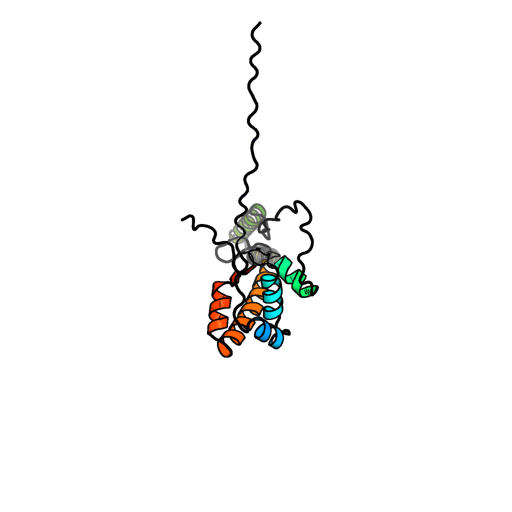 -14.317 1.00 63.12 188 PRO A CA 1
ATOM 1499 C C . PRO A 1 188 ? 12.860 16.734 -13.067 1.00 63.12 188 PRO A C 1
ATOM 1501 O O . PRO A 1 188 ? 12.373 16.544 -11.951 1.00 63.12 188 PRO A O 1
ATOM 1504 N N . ARG A 1 189 ? 14.129 17.130 -13.229 1.00 58.12 189 ARG A N 1
ATOM 1505 C CA . ARG A 1 189 ? 14.954 17.558 -12.093 1.00 58.12 189 ARG A CA 1
ATOM 1506 C C . ARG A 1 189 ? 14.298 18.806 -11.508 1.00 58.12 189 ARG A C 1
ATOM 1508 O O . ARG A 1 189 ? 14.623 19.916 -11.913 1.00 58.12 189 ARG A O 1
ATOM 1515 N N . SER A 1 190 ? 13.345 18.632 -10.603 1.00 51.50 190 SER A N 1
ATOM 1516 C CA . SER A 1 190 ? 12.827 19.709 -9.787 1.00 51.50 190 SER A CA 1
ATOM 1517 C C . SER A 1 190 ? 14.023 20.239 -9.015 1.00 51.50 190 SER A C 1
ATOM 1519 O O . SER A 1 190 ? 14.702 19.494 -8.302 1.00 51.50 190 SER A O 1
ATOM 1521 N N . GLY A 1 191 ? 14.356 21.506 -9.272 1.00 44.12 191 GLY A N 1
ATOM 1522 C CA . GLY A 1 191 ? 15.389 22.213 -8.536 1.00 44.12 191 GLY A CA 1
ATOM 1523 C C . GLY A 1 191 ? 15.154 21.970 -7.053 1.00 44.12 191 GLY A C 1
ATOM 1524 O O . GLY A 1 191 ? 14.052 22.180 -6.553 1.00 44.12 191 GLY A O 1
ATOM 1525 N N . ILE A 1 192 ? 16.173 21.437 -6.388 1.00 36.25 192 ILE A N 1
ATOM 1526 C CA . ILE A 1 192 ? 16.189 21.250 -4.946 1.00 36.25 192 ILE A CA 1
ATOM 1527 C C . ILE A 1 192 ? 16.065 22.653 -4.347 1.00 36.25 192 ILE A C 1
ATOM 1529 O O . ILE A 1 192 ? 17.051 23.382 -4.274 1.00 36.25 192 ILE A O 1
ATOM 1533 N N . THR A 1 193 ? 14.859 23.068 -3.975 1.00 36.47 193 THR A N 1
ATOM 1534 C CA . THR A 1 193 ? 14.683 24.158 -3.023 1.00 36.47 193 THR A CA 1
ATOM 1535 C C . THR A 1 193 ? 14.833 23.549 -1.636 1.00 36.47 193 THR A C 1
ATOM 1537 O O . THR A 1 193 ? 14.004 22.750 -1.198 1.00 36.47 193 THR A O 1
ATOM 1540 N N . PHE A 1 194 ? 15.983 23.847 -1.029 1.00 35.66 194 PHE A N 1
ATOM 1541 C CA . PHE A 1 194 ? 16.304 23.570 0.369 1.00 35.66 194 PHE A CA 1
ATOM 1542 C C . PHE A 1 194 ? 15.364 24.320 1.316 1.00 35.66 194 PHE A C 1
ATOM 1544 O O . PHE A 1 194 ? 14.944 25.445 0.954 1.00 35.66 194 PHE A O 1
#

Sequence (194 aa):
MYQHLAAEPTLSPNPEATVIPAPEPFPGLEAFLSRHKRLVGARALRILLSHPHQEIPASRLDEMLRQGSVDLPPASGEGFALVETPIPYSDRRAIREVKARLDYLLKLTTPADPARRREISALRGYLRDCQGPGGKLRNFESSSRKPYKRIWAALNCLLRHCRKEDPRLCLYLRKHLHSGREFCFSPPRSGITF

Foldseek 3Di:
DDDDDDDDDPPDDDDPPVCPDQPDDDPCLVVLLVVVVVQLLSLLVLLQSLPAQDWAFLLQSLVCSVVVHSDDDPPPPPPPPPPQDFAFPDDPVVLVVLVVVLVVLVPDPDDDDPVSVVSNVVSVVVQVVQADPPSHGDTDDGSRPVSLVVNVVSNVVSLVVCCVPPVVVSVQCVVQWDDDSTTHGNHDPPPPPD